Protein AF-A0A7W1U197-F1 (afdb_monomer)

Radius of gyration: 43.37 Å; Cα contacts (8 Å, |Δi|>4): 454; chains: 1; bounding box: 82×97×113 Å

Structure (mmCIF, N/CA/C/O backbone):
data_AF-A0A7W1U197-F1
#
_entry.id   AF-A0A7W1U197-F1
#
loop_
_atom_site.group_PDB
_atom_site.id
_atom_site.type_symbol
_atom_site.label_atom_id
_atom_site.label_alt_id
_atom_site.label_comp_id
_atom_site.label_asym_id
_atom_site.label_entity_id
_atom_site.label_seq_id
_atom_site.pdbx_PDB_ins_code
_atom_site.Cartn_x
_atom_site.Cartn_y
_atom_site.Cartn_z
_atom_site.occupancy
_atom_site.B_iso_or_equiv
_atom_site.auth_seq_id
_atom_site.auth_comp_id
_atom_site.auth_asym_id
_atom_site.auth_atom_id
_atom_site.pdbx_PDB_model_num
ATOM 1 N N . MET A 1 1 ? 30.507 32.919 -54.153 1.00 47.25 1 MET A N 1
ATOM 2 C CA . MET A 1 1 ? 29.767 33.967 -53.409 1.00 47.25 1 MET A CA 1
ATOM 3 C C . MET A 1 1 ? 30.538 35.282 -53.271 1.00 47.25 1 MET A C 1
ATOM 5 O O . MET A 1 1 ? 29.886 36.314 -53.256 1.00 47.25 1 MET A O 1
ATOM 9 N N . SER A 1 2 ? 31.879 35.295 -53.228 1.00 43.03 2 SER A N 1
ATOM 10 C CA . SER A 1 2 ? 32.662 36.548 -53.164 1.00 43.03 2 SER A CA 1
ATOM 11 C C . SER A 1 2 ? 32.555 37.418 -54.428 1.00 43.03 2 SER A C 1
ATOM 13 O O . SER A 1 2 ? 32.494 38.636 -54.325 1.00 43.03 2 SER A O 1
ATOM 15 N N . GLU A 1 3 ? 32.457 36.813 -55.614 1.00 49.75 3 GLU A N 1
ATOM 16 C CA . GLU A 1 3 ? 32.432 37.564 -56.884 1.00 49.75 3 GLU A CA 1
ATOM 17 C C . GLU A 1 3 ? 31.095 38.276 -57.151 1.00 49.75 3 GLU A C 1
ATOM 19 O O . GLU A 1 3 ? 31.075 39.429 -57.572 1.00 49.75 3 GLU A O 1
ATOM 24 N N . LEU A 1 4 ? 29.969 37.645 -56.795 1.00 51.19 4 LEU A N 1
ATOM 25 C CA . LEU A 1 4 ? 28.632 38.255 -56.874 1.00 51.19 4 LEU A CA 1
ATOM 26 C C . LEU A 1 4 ? 28.495 39.476 -55.949 1.00 51.19 4 LEU A C 1
ATOM 28 O O . LEU A 1 4 ? 27.805 40.431 -56.295 1.00 51.19 4 LEU A O 1
ATOM 32 N N . SER A 1 5 ? 29.201 39.477 -54.812 1.00 45.72 5 SER A N 1
ATOM 33 C CA . SER A 1 5 ? 29.247 40.615 -53.887 1.00 45.72 5 SER A CA 1
ATOM 34 C C . SER A 1 5 ? 30.004 41.812 -54.472 1.00 45.72 5 SER A C 1
ATOM 36 O O . SER A 1 5 ? 29.591 42.950 -54.263 1.00 45.72 5 SER A O 1
ATOM 38 N N . ASN A 1 6 ? 31.078 41.579 -55.232 1.00 50.28 6 ASN A N 1
ATOM 39 C CA . ASN A 1 6 ? 31.835 42.653 -55.887 1.00 50.28 6 ASN A CA 1
ATOM 40 C C . ASN A 1 6 ? 31.071 43.255 -57.077 1.00 50.28 6 ASN A C 1
ATOM 42 O O . ASN A 1 6 ? 31.134 44.464 -57.306 1.00 50.28 6 ASN A O 1
ATOM 46 N N . ILE A 1 7 ? 30.294 42.440 -57.795 1.00 60.41 7 ILE A N 1
ATOM 47 C CA . ILE A 1 7 ? 29.442 42.908 -58.898 1.00 60.41 7 ILE A CA 1
ATOM 48 C C . ILE A 1 7 ? 28.257 43.727 -58.362 1.00 60.41 7 ILE A C 1
ATOM 50 O O . ILE A 1 7 ? 27.958 44.791 -58.896 1.00 60.41 7 ILE A O 1
ATOM 54 N N . LEU A 1 8 ? 27.627 43.304 -57.257 1.00 52.56 8 LEU A N 1
ATOM 55 C CA . LEU A 1 8 ? 26.577 44.109 -56.620 1.00 52.56 8 LEU A CA 1
ATOM 56 C C . LEU A 1 8 ? 27.119 45.448 -56.096 1.00 52.56 8 LEU A C 1
ATOM 58 O O . LEU A 1 8 ? 26.435 46.458 -56.212 1.00 52.56 8 LEU A O 1
ATOM 62 N N . CYS A 1 9 ? 28.343 45.460 -55.556 1.00 50.81 9 CYS A N 1
ATOM 63 C CA . CYS A 1 9 ? 28.982 46.662 -55.015 1.00 50.81 9 CYS A CA 1
ATOM 64 C C . CYS A 1 9 ? 29.372 47.669 -56.114 1.00 50.81 9 CYS A C 1
ATOM 66 O O . CYS A 1 9 ? 29.218 48.874 -55.951 1.00 50.81 9 CYS A O 1
ATOM 68 N N . THR A 1 10 ? 29.830 47.190 -57.272 1.00 56.03 10 THR A N 1
ATOM 69 C CA . THR A 1 10 ? 30.139 48.065 -58.417 1.00 56.03 10 THR A CA 1
ATOM 70 C C . THR A 1 10 ? 28.874 48.625 -59.067 1.00 56.03 10 THR A C 1
ATOM 72 O O . THR A 1 10 ? 28.842 49.804 -59.417 1.00 56.03 10 THR A O 1
ATOM 75 N N . LEU A 1 11 ? 27.796 47.834 -59.139 1.00 55.66 11 LEU A N 1
ATOM 76 C CA . LEU A 1 11 ? 26.503 48.291 -59.651 1.00 55.66 11 LEU A CA 1
ATOM 77 C C . LEU A 1 11 ? 25.845 49.338 -58.731 1.00 55.66 11 LEU A C 1
ATOM 79 O O . LEU A 1 11 ? 25.251 50.298 -59.221 1.00 55.66 11 LEU A O 1
ATOM 83 N N . THR A 1 12 ? 25.972 49.196 -57.406 1.00 55.94 12 THR A N 1
ATOM 84 C CA . THR A 1 12 ? 25.451 50.187 -56.449 1.00 55.94 12 THR A CA 1
ATOM 85 C C . THR A 1 12 ? 26.258 51.482 -56.456 1.00 55.94 12 THR A C 1
ATOM 87 O O . THR A 1 12 ? 25.657 52.550 -56.361 1.00 55.94 12 THR A O 1
ATOM 90 N N . ILE A 1 13 ? 27.581 51.422 -56.643 1.00 59.41 13 ILE A N 1
ATOM 91 C CA . ILE A 1 13 ? 28.426 52.618 -56.796 1.00 59.41 13 ILE A CA 1
ATOM 92 C C . ILE A 1 13 ? 28.086 53.365 -58.098 1.00 59.41 13 ILE A C 1
ATOM 94 O O . ILE A 1 13 ? 27.919 54.582 -58.061 1.00 59.41 13 ILE A O 1
ATOM 98 N N . ALA A 1 14 ? 27.883 52.653 -59.214 1.00 54.41 14 ALA A N 1
ATOM 99 C CA . ALA A 1 14 ? 27.501 53.255 -60.497 1.00 54.41 14 ALA A CA 1
ATOM 100 C C . ALA A 1 14 ? 26.095 53.897 -60.472 1.00 54.41 14 ALA A C 1
ATOM 102 O O . ALA A 1 14 ? 25.876 54.971 -61.036 1.00 54.41 14 ALA A O 1
ATOM 103 N N . MET A 1 15 ? 25.142 53.279 -59.764 1.00 56.06 15 MET A N 1
ATOM 104 C CA . MET A 1 15 ? 23.812 53.859 -59.519 1.00 56.06 15 MET A CA 1
ATOM 105 C C . MET A 1 15 ? 23.870 55.111 -58.634 1.00 56.06 15 MET A C 1
ATOM 107 O O . MET A 1 15 ? 23.092 56.040 -58.842 1.00 56.06 15 MET A O 1
ATOM 111 N N . PHE A 1 16 ? 24.792 55.162 -57.667 1.00 48.56 16 PHE A N 1
ATOM 112 C CA . PHE A 1 16 ? 24.956 56.319 -56.784 1.00 48.56 16 PHE A CA 1
ATOM 113 C C . PHE A 1 16 ? 25.615 57.507 -57.504 1.00 48.56 16 PHE A C 1
ATOM 115 O O . PHE A 1 16 ? 25.221 58.649 -57.277 1.00 48.56 16 PHE A O 1
ATOM 122 N N . SER A 1 17 ? 26.546 57.254 -58.434 1.00 50.38 17 SER A N 1
ATOM 123 C CA . SER A 1 17 ? 27.124 58.299 -59.293 1.00 50.38 17 SER A CA 1
ATOM 124 C C . SER A 1 17 ? 26.118 58.887 -60.289 1.00 50.38 17 SER A C 1
ATOM 126 O O . SER A 1 17 ? 26.215 60.065 -60.613 1.00 50.38 17 SER A O 1
ATOM 128 N N . LEU A 1 18 ? 25.097 58.127 -60.708 1.00 50.88 18 LEU A N 1
ATOM 129 C CA . LEU A 1 18 ? 24.019 58.643 -61.566 1.00 50.88 18 LEU A CA 1
ATOM 130 C C . LEU A 1 18 ? 23.056 59.606 -60.844 1.00 50.88 18 LEU A C 1
ATOM 132 O O . LEU A 1 18 ? 22.315 60.330 -61.503 1.00 50.88 18 LEU A O 1
ATOM 136 N N . PHE A 1 19 ? 23.036 59.606 -59.507 1.00 47.34 19 PHE A N 1
ATOM 137 C CA . PHE A 1 19 ? 22.108 60.413 -58.705 1.00 47.34 19 PHE A CA 1
ATOM 138 C C . PHE A 1 19 ? 22.729 61.713 -58.163 1.00 47.34 19 PHE A C 1
ATOM 140 O O . PHE A 1 19 ? 22.001 62.561 -57.647 1.00 47.34 19 PHE A O 1
ATOM 147 N N . ALA A 1 20 ? 24.056 61.872 -58.254 1.00 47.41 20 ALA A N 1
ATOM 148 C CA . ALA A 1 20 ? 24.790 62.949 -57.586 1.00 47.41 20 ALA A CA 1
ATOM 149 C C . ALA A 1 20 ? 25.012 64.216 -58.435 1.00 47.41 20 ALA A C 1
ATOM 151 O O . ALA A 1 20 ? 25.333 65.256 -57.863 1.00 47.41 20 ALA A O 1
ATOM 152 N N . GLU A 1 21 ? 24.791 64.189 -59.752 1.00 42.12 21 GLU A N 1
ATOM 153 C CA . GLU A 1 21 ? 24.993 65.359 -60.619 1.00 42.12 21 GLU A CA 1
ATOM 154 C C . GLU A 1 21 ? 23.756 65.651 -61.480 1.00 42.12 21 GLU A C 1
ATOM 156 O O . GLU A 1 21 ? 23.337 64.867 -62.331 1.00 42.12 21 GLU A O 1
ATOM 161 N N . GLY A 1 22 ? 23.140 66.807 -61.207 1.00 45.41 22 GLY A N 1
ATOM 162 C CA . GLY A 1 22 ? 22.105 67.415 -62.043 1.00 45.41 22 GLY A CA 1
ATOM 163 C C . GLY A 1 22 ? 22.641 67.838 -63.422 1.00 45.41 22 GLY A C 1
ATOM 164 O O . GLY A 1 22 ? 23.842 67.812 -63.668 1.00 45.41 22 GLY A O 1
ATOM 165 N N . PRO A 1 23 ? 21.749 68.220 -64.347 1.00 51.75 23 PRO A N 1
ATOM 166 C CA . PRO A 1 23 ? 21.867 67.890 -65.761 1.00 51.75 23 PRO A CA 1
ATOM 167 C C . PRO A 1 23 ? 22.824 68.8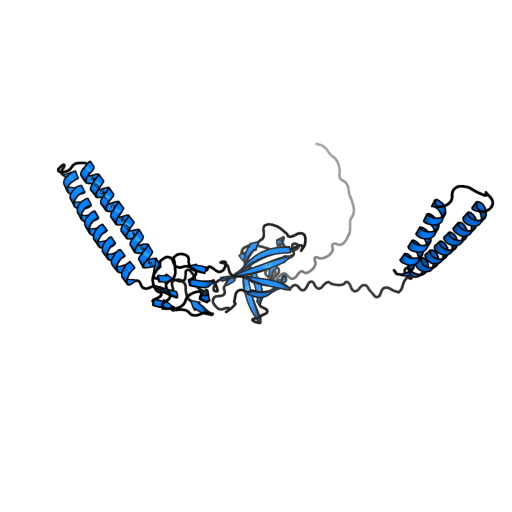22 -66.509 1.00 51.75 23 PRO A C 1
ATOM 169 O O . PRO A 1 23 ? 22.538 70.010 -66.635 1.00 51.75 23 PRO A O 1
ATOM 172 N N . THR A 1 24 ? 23.887 68.278 -67.106 1.00 46.19 24 THR A N 1
ATOM 173 C CA . THR A 1 24 ? 24.674 68.974 -68.138 1.00 46.19 24 THR A CA 1
ATOM 174 C C . THR A 1 24 ? 25.267 67.987 -69.150 1.00 46.19 24 THR A C 1
ATOM 176 O O . THR A 1 24 ? 25.926 67.025 -68.773 1.00 46.19 24 THR A O 1
ATOM 179 N N . ASP A 1 25 ? 25.033 68.287 -70.430 1.00 48.94 25 ASP A N 1
ATOM 180 C CA . ASP A 1 25 ? 25.555 67.680 -71.664 1.00 48.94 25 ASP A CA 1
ATOM 181 C C . ASP A 1 25 ? 25.025 66.311 -72.133 1.00 48.94 25 ASP A C 1
ATOM 183 O O . ASP A 1 25 ? 25.439 65.226 -71.728 1.00 48.94 25 ASP A O 1
ATOM 187 N N . SER A 1 26 ? 24.157 66.390 -73.150 1.00 53.19 26 SER A N 1
ATOM 188 C CA . SER A 1 26 ? 23.583 65.282 -73.926 1.00 53.19 26 SER A CA 1
ATOM 189 C C . SER A 1 26 ? 24.601 64.405 -74.666 1.00 53.19 26 SER A C 1
ATOM 191 O O . SER A 1 26 ? 24.208 63.379 -75.216 1.00 53.19 26 SER A O 1
ATOM 193 N N . SER A 1 27 ? 25.885 64.774 -74.710 1.00 55.72 27 SER A N 1
ATOM 194 C CA . SER A 1 27 ? 26.934 63.958 -75.334 1.00 55.72 27 SER A CA 1
ATOM 195 C C . SER A 1 27 ? 27.417 62.813 -74.440 1.00 55.72 27 SER A C 1
ATOM 197 O O . SER A 1 27 ? 27.828 61.790 -74.969 1.00 55.72 27 SER A O 1
ATOM 199 N N . ASN A 1 28 ? 27.300 62.929 -73.111 1.00 59.12 28 ASN A N 1
ATOM 200 C CA . ASN A 1 28 ? 27.745 61.881 -72.178 1.00 59.12 28 ASN A CA 1
ATOM 201 C C . ASN A 1 28 ? 26.718 60.758 -71.976 1.00 59.12 28 ASN A C 1
ATOM 203 O O . ASN A 1 28 ? 27.073 59.653 -71.577 1.00 59.12 28 ASN A O 1
ATOM 207 N N . ILE A 1 29 ? 25.438 61.009 -72.265 1.00 57.69 29 ILE A N 1
ATOM 208 C CA . ILE A 1 29 ? 24.371 60.022 -72.036 1.00 57.69 29 ILE A CA 1
ATOM 209 C C . ILE A 1 29 ? 24.476 58.859 -73.034 1.00 57.69 29 ILE A C 1
ATOM 211 O O . ILE A 1 29 ? 24.248 57.714 -72.656 1.00 57.69 29 ILE A O 1
ATOM 215 N N . ALA A 1 30 ? 24.861 59.130 -74.285 1.00 61.25 30 ALA A N 1
ATOM 216 C CA . ALA A 1 30 ? 25.004 58.096 -75.312 1.00 61.25 30 ALA A CA 1
ATOM 217 C C . ALA A 1 30 ? 26.197 57.162 -75.042 1.00 61.25 30 ALA A C 1
ATOM 219 O O . ALA A 1 30 ? 26.081 55.950 -75.226 1.00 61.25 30 ALA A O 1
ATOM 220 N N . ASP A 1 31 ? 27.313 57.709 -74.553 1.00 61.62 31 ASP A N 1
ATOM 221 C CA . ASP A 1 31 ? 28.495 56.915 -74.205 1.00 61.62 31 ASP A CA 1
ATOM 222 C C . ASP A 1 31 ? 28.246 56.064 -72.952 1.00 61.62 31 ASP A C 1
ATOM 224 O O . ASP A 1 31 ? 28.552 54.871 -72.951 1.00 61.62 31 ASP A O 1
ATOM 228 N N . LEU A 1 32 ? 27.567 56.616 -71.939 1.00 60.97 32 LEU A N 1
ATOM 229 C CA . LEU A 1 32 ? 27.150 55.859 -70.753 1.00 60.97 32 LEU A CA 1
ATOM 230 C C . LEU A 1 32 ? 26.136 54.752 -71.091 1.00 60.97 32 LEU A C 1
ATOM 232 O O . LEU A 1 32 ? 26.215 53.654 -70.544 1.00 60.97 32 LEU A O 1
ATOM 236 N N . GLN A 1 33 ? 25.203 54.997 -72.018 1.00 61.00 33 GLN A N 1
ATOM 237 C CA . GLN A 1 33 ? 24.270 53.967 -72.492 1.00 61.00 33 GLN A CA 1
ATOM 238 C C . GLN A 1 33 ? 24.997 52.825 -73.206 1.00 61.00 33 GLN A C 1
ATOM 240 O O . GLN A 1 33 ? 24.688 51.658 -72.967 1.00 61.00 33 GLN A O 1
ATOM 245 N N . LYS A 1 34 ? 25.999 53.147 -74.029 1.00 73.69 34 LYS A N 1
ATOM 246 C CA . LYS A 1 34 ? 26.802 52.147 -74.737 1.00 73.69 34 LYS A CA 1
ATOM 247 C C . LYS A 1 34 ? 27.645 51.301 -73.780 1.00 73.69 34 LYS A C 1
ATOM 249 O O . LYS A 1 34 ? 27.729 50.088 -73.950 1.00 73.69 34 LYS A O 1
ATOM 254 N N . GLU A 1 35 ? 28.218 51.913 -72.748 1.00 71.00 35 GLU A N 1
ATOM 255 C CA . GLU A 1 35 ? 29.029 51.206 -71.752 1.00 71.00 35 GLU A CA 1
ATOM 256 C C . GLU A 1 35 ? 28.178 50.269 -70.870 1.00 71.00 35 GLU A C 1
ATOM 258 O O . GLU A 1 35 ? 28.601 49.156 -70.545 1.00 71.00 35 GLU A O 1
ATOM 263 N N . ILE A 1 36 ? 26.930 50.654 -70.566 1.00 69.06 36 ILE A N 1
ATOM 264 C CA . ILE A 1 36 ? 25.954 49.798 -69.869 1.00 69.06 36 ILE A CA 1
ATOM 265 C C . ILE A 1 36 ? 25.502 48.620 -70.750 1.00 69.06 36 ILE A C 1
ATOM 267 O O . ILE A 1 36 ? 25.364 47.497 -70.249 1.00 69.06 36 ILE A O 1
ATOM 271 N N . GLU A 1 37 ? 25.293 48.835 -72.052 1.00 75.44 37 GLU A N 1
ATOM 272 C CA . GLU A 1 37 ? 24.931 47.778 -73.011 1.00 75.44 37 GLU A CA 1
ATOM 273 C C . GLU A 1 37 ? 26.069 46.746 -73.148 1.00 75.44 37 GLU A C 1
ATOM 275 O O . GLU A 1 37 ? 25.848 45.539 -73.028 1.00 75.44 37 GLU A O 1
ATOM 280 N N . GLU A 1 38 ? 27.319 47.206 -73.270 1.00 76.19 38 GLU A N 1
ATOM 281 C CA . GLU A 1 38 ? 28.487 46.318 -73.312 1.00 76.19 38 GLU A CA 1
ATOM 282 C C . GLU A 1 38 ? 28.679 45.549 -71.993 1.00 76.19 38 GLU A C 1
ATOM 284 O O . GLU A 1 38 ? 29.004 44.356 -72.001 1.00 76.19 38 GLU A O 1
ATOM 289 N N . ALA A 1 39 ? 28.446 46.190 -70.843 1.00 68.88 39 ALA A N 1
ATOM 290 C CA . ALA A 1 39 ? 28.516 45.530 -69.540 1.00 68.88 39 ALA A CA 1
ATOM 291 C C . ALA A 1 39 ? 27.416 44.465 -69.365 1.00 68.88 39 ALA A C 1
ATOM 293 O O . ALA A 1 39 ? 27.677 43.381 -68.830 1.00 68.88 39 ALA A O 1
ATOM 294 N N . THR A 1 40 ? 26.201 44.725 -69.857 1.00 65.56 40 THR A N 1
ATOM 295 C CA . THR A 1 40 ? 25.091 43.760 -69.799 1.00 65.56 40 THR A CA 1
ATOM 296 C C . THR A 1 40 ? 25.270 42.598 -70.774 1.00 65.56 40 THR A C 1
ATOM 298 O O . THR A 1 40 ? 24.929 41.464 -70.421 1.00 65.56 40 THR A O 1
ATOM 301 N N . GLU A 1 41 ? 25.872 42.808 -71.947 1.00 76.06 41 GLU A N 1
ATOM 302 C CA . GLU A 1 41 ? 26.257 41.710 -72.842 1.00 76.06 41 GLU A CA 1
ATOM 303 C C . GLU A 1 41 ? 27.370 40.836 -72.256 1.00 76.06 41 GLU A C 1
ATOM 305 O O . GLU A 1 41 ? 27.278 39.605 -72.318 1.00 76.06 41 GLU A O 1
ATOM 310 N N . ARG A 1 42 ? 28.377 41.435 -71.606 1.00 72.75 42 ARG A N 1
ATOM 311 C CA . ARG A 1 42 ? 29.429 40.678 -70.905 1.00 72.75 42 ARG A CA 1
ATOM 312 C C . ARG A 1 42 ? 28.842 39.813 -69.792 1.00 72.75 42 ARG A C 1
ATOM 314 O O . ARG A 1 42 ? 29.140 38.619 -69.739 1.00 72.75 42 ARG A O 1
ATOM 321 N N . LEU A 1 43 ? 27.938 40.360 -68.979 1.00 68.25 43 LEU A N 1
ATOM 322 C CA . LEU A 1 43 ? 27.277 39.601 -67.915 1.00 68.25 43 LEU A CA 1
ATOM 323 C C . LEU A 1 43 ? 26.394 38.470 -68.478 1.00 68.25 43 LEU A C 1
ATOM 325 O O . LEU A 1 43 ? 26.441 37.344 -67.985 1.00 68.25 43 LEU A O 1
ATOM 329 N N . ARG A 1 44 ? 25.651 38.720 -69.568 1.00 71.00 44 ARG A N 1
ATOM 330 C CA . ARG A 1 44 ? 24.873 37.680 -70.272 1.00 71.00 44 ARG A CA 1
ATOM 331 C C . ARG A 1 44 ? 25.760 36.575 -70.847 1.00 71.00 44 ARG A C 1
ATOM 333 O O . ARG A 1 44 ? 25.361 35.411 -70.826 1.00 71.00 44 ARG A O 1
ATOM 340 N N . SER A 1 45 ? 26.948 36.911 -71.348 1.00 72.38 45 SER A N 1
ATOM 341 C CA . SER A 1 45 ? 27.895 35.920 -71.873 1.00 72.38 45 SER A CA 1
ATOM 342 C C . SER A 1 45 ? 28.454 35.010 -70.771 1.00 72.38 45 SER A C 1
ATOM 344 O O . SER A 1 45 ? 28.523 33.796 -70.964 1.00 72.38 45 SER A O 1
ATOM 346 N N . GLN A 1 46 ? 28.739 35.564 -69.588 1.00 71.31 46 GLN A N 1
ATOM 347 C CA . GLN A 1 46 ? 29.202 34.801 -68.426 1.00 71.31 46 GLN A CA 1
ATOM 348 C C . GLN A 1 46 ? 28.104 33.897 -67.853 1.00 71.31 46 GLN A C 1
ATOM 350 O O . GLN A 1 46 ? 28.381 32.750 -67.509 1.00 71.31 46 GLN A O 1
ATOM 355 N N . ILE A 1 47 ? 26.850 34.365 -67.828 1.00 67.06 47 ILE A N 1
ATOM 356 C CA . ILE A 1 47 ? 25.697 33.537 -67.438 1.00 67.06 47 ILE A CA 1
ATOM 357 C C . ILE A 1 47 ? 25.493 32.382 -68.430 1.00 67.06 47 ILE A C 1
ATOM 359 O O . ILE A 1 47 ? 25.266 31.253 -68.012 1.00 67.06 47 ILE A O 1
ATOM 363 N N . ARG A 1 48 ? 25.655 32.601 -69.744 1.00 68.81 48 ARG A N 1
ATOM 364 C CA . ARG A 1 48 ? 25.592 31.499 -70.725 1.00 68.81 48 ARG A CA 1
ATOM 365 C C . ARG A 1 48 ? 26.718 30.479 -70.553 1.00 68.81 48 ARG A C 1
ATOM 367 O O . ARG A 1 48 ? 26.490 29.293 -70.786 1.00 68.81 48 ARG A O 1
ATOM 374 N N . GLN A 1 49 ? 27.918 30.916 -70.168 1.00 65.44 49 GLN A N 1
ATOM 375 C CA . GLN A 1 49 ? 29.018 29.999 -69.860 1.00 65.44 49 GLN A CA 1
ATOM 376 C C . GLN A 1 49 ? 28.718 29.163 -68.610 1.00 65.44 49 GLN A C 1
ATOM 378 O O . GLN A 1 49 ? 28.874 27.944 -68.669 1.00 65.44 49 GLN A O 1
ATOM 383 N N . SER A 1 50 ? 28.195 29.760 -67.535 1.00 58.97 50 SER A N 1
ATOM 384 C CA . SER A 1 50 ? 27.834 29.012 -66.322 1.00 58.97 50 SER A CA 1
ATOM 385 C C . SER A 1 50 ? 26.604 28.111 -66.507 1.00 58.97 50 SER A C 1
ATOM 387 O O . SER A 1 50 ? 26.583 26.991 -66.004 1.00 58.97 50 SER A O 1
ATOM 389 N N . GLU A 1 51 ? 25.613 28.509 -67.311 1.00 55.81 51 GLU A N 1
ATOM 390 C CA . GLU A 1 51 ? 24.473 27.650 -67.673 1.00 55.81 51 GLU A CA 1
ATOM 391 C C . GLU A 1 51 ? 24.884 26.443 -68.536 1.00 55.81 51 GLU A C 1
ATOM 393 O O . GLU A 1 51 ? 24.231 25.396 -68.493 1.00 55.81 51 GLU A O 1
ATOM 398 N N . SER A 1 52 ? 25.979 26.544 -69.299 1.00 54.97 52 SER A N 1
ATOM 399 C CA . SER A 1 52 ? 26.502 25.422 -70.091 1.00 54.97 52 SER A CA 1
ATOM 400 C C . SER A 1 52 ? 27.148 24.321 -69.239 1.00 54.97 52 SER A C 1
ATOM 402 O O . SER A 1 52 ? 27.142 23.161 -69.652 1.00 54.97 52 SER A O 1
ATOM 404 N N . GLU A 1 53 ? 27.602 24.649 -68.023 1.00 56.06 53 GLU A N 1
ATOM 405 C CA . GLU A 1 53 ? 28.110 23.682 -67.038 1.00 56.06 53 GLU A CA 1
ATOM 406 C C . GLU A 1 53 ? 26.984 22.974 -66.259 1.00 56.06 53 GLU A C 1
ATOM 408 O O . GLU A 1 53 ? 27.205 21.902 -65.698 1.00 56.06 53 GLU A O 1
ATOM 413 N N . ILE A 1 54 ? 25.760 23.521 -66.272 1.00 51.72 54 ILE A N 1
ATOM 414 C CA . ILE A 1 54 ? 24.592 22.993 -65.537 1.00 51.72 54 ILE A CA 1
ATOM 415 C C . ILE A 1 54 ? 23.697 22.108 -66.433 1.00 51.72 54 ILE A C 1
ATOM 417 O O . ILE A 1 54 ? 22.727 21.506 -65.968 1.00 51.72 54 ILE A O 1
ATOM 421 N N . ARG A 1 55 ? 24.022 21.940 -67.724 1.00 47.41 55 ARG A N 1
ATOM 422 C CA . ARG A 1 55 ? 23.312 20.967 -68.572 1.00 47.41 55 ARG A CA 1
ATOM 423 C C . ARG A 1 55 ? 23.577 19.534 -68.078 1.00 47.41 55 ARG A C 1
ATOM 425 O O . ARG A 1 55 ? 24.734 19.112 -68.050 1.00 47.41 55 ARG A O 1
ATOM 432 N N . PRO A 1 56 ? 22.540 18.737 -67.761 1.00 42.97 56 PRO A N 1
ATOM 433 C CA . PRO A 1 56 ? 22.733 17.326 -67.461 1.00 42.97 56 PRO A CA 1
ATOM 434 C C . PRO A 1 56 ? 23.234 16.607 -68.723 1.00 42.97 56 PRO A C 1
ATOM 436 O O . PRO A 1 56 ? 22.682 16.774 -69.813 1.00 42.97 56 PRO A O 1
ATOM 439 N N . LYS A 1 57 ? 24.309 15.822 -68.585 1.00 42.50 57 LYS A N 1
ATOM 440 C CA . LYS A 1 57 ? 24.860 14.992 -69.669 1.00 42.50 57 LYS A CA 1
ATOM 441 C C . LYS A 1 57 ? 23.779 14.027 -70.197 1.00 42.50 57 LYS A C 1
ATOM 443 O O . LYS A 1 57 ? 23.110 13.394 -69.380 1.00 42.50 57 LYS A O 1
ATOM 448 N N . PRO A 1 58 ? 23.613 13.861 -71.523 1.00 41.91 58 PRO A N 1
ATOM 449 C CA . PRO A 1 58 ? 22.682 12.882 -72.069 1.00 41.91 58 PRO A CA 1
ATOM 450 C C . PRO A 1 58 ? 23.242 11.459 -71.913 1.00 41.91 58 PRO A C 1
ATOM 452 O O . PRO A 1 58 ? 24.377 11.194 -72.300 1.00 41.91 58 PRO A O 1
ATOM 455 N N . ASN A 1 59 ? 22.416 10.568 -71.354 1.00 47.66 59 ASN A N 1
ATOM 456 C CA . ASN A 1 59 ? 22.501 9.102 -71.373 1.00 47.66 59 ASN A CA 1
ATOM 457 C C . ASN A 1 59 ? 23.895 8.476 -71.182 1.00 47.66 59 ASN A C 1
ATOM 459 O O . ASN A 1 59 ? 24.543 8.053 -72.138 1.00 47.66 59 ASN A O 1
ATOM 463 N N . GLN A 1 60 ? 24.286 8.263 -69.925 1.00 43.41 60 GLN A N 1
ATOM 464 C CA . GLN A 1 60 ? 25.015 7.035 -69.597 1.00 43.41 60 GLN A CA 1
ATOM 465 C C . GLN A 1 60 ? 24.009 5.873 -69.559 1.00 43.41 60 GLN A C 1
ATOM 467 O O . GLN A 1 60 ? 22.879 6.094 -69.112 1.00 43.41 60 GLN A O 1
ATOM 472 N N . PRO A 1 61 ? 24.367 4.659 -70.023 1.00 40.22 61 PRO A N 1
ATOM 473 C CA . PRO A 1 61 ? 23.521 3.488 -69.846 1.00 40.22 61 PRO A CA 1
ATOM 474 C C . PRO A 1 61 ? 23.205 3.362 -68.360 1.00 40.22 61 PRO A C 1
ATOM 476 O O . PRO A 1 61 ? 24.119 3.255 -67.542 1.00 40.22 61 PRO A O 1
ATOM 479 N N . GLN A 1 62 ? 21.921 3.429 -68.017 1.00 38.19 62 GLN A N 1
ATOM 480 C CA . GLN A 1 62 ? 21.463 3.056 -66.690 1.00 38.19 62 GLN A CA 1
ATOM 481 C C . GLN A 1 62 ? 21.960 1.627 -66.459 1.00 38.19 62 GLN A C 1
ATOM 483 O O . GLN A 1 62 ? 21.573 0.707 -67.183 1.00 38.19 62 GLN A O 1
ATOM 488 N N . ALA A 1 63 ? 22.862 1.454 -65.487 1.00 43.25 63 ALA A N 1
ATOM 489 C CA . ALA A 1 63 ? 23.036 0.159 -64.846 1.00 43.25 63 ALA A CA 1
ATOM 490 C C . ALA A 1 63 ? 21.629 -0.346 -64.488 1.00 43.25 63 ALA A C 1
ATOM 492 O O . ALA A 1 63 ? 20.780 0.496 -64.166 1.00 43.25 63 ALA A O 1
ATOM 493 N N . PRO A 1 64 ? 21.342 -1.655 -64.627 1.00 39.47 64 PRO A N 1
ATOM 494 C CA . PRO A 1 64 ? 20.005 -2.169 -64.369 1.00 39.47 64 PRO A CA 1
ATOM 495 C C . PRO A 1 64 ? 19.555 -1.594 -63.036 1.00 39.47 64 PRO A C 1
ATOM 497 O O . PRO A 1 64 ? 20.339 -1.623 -62.088 1.00 39.47 64 PRO A O 1
ATOM 500 N N . ASN A 1 65 ? 18.362 -0.990 -63.017 1.00 43.47 65 ASN A N 1
ATOM 501 C CA . ASN A 1 65 ? 17.722 -0.574 -61.783 1.00 43.47 65 ASN A CA 1
ATOM 502 C C . ASN A 1 65 ? 17.775 -1.796 -60.867 1.00 43.47 65 ASN A C 1
ATOM 504 O O . ASN A 1 65 ? 16.961 -2.709 -61.009 1.00 43.47 65 ASN A O 1
ATOM 508 N N . GLU A 1 66 ? 18.754 -1.843 -59.966 1.00 38.81 66 GLU A N 1
ATOM 509 C CA . GLU A 1 66 ? 18.574 -2.549 -58.724 1.00 38.81 66 GLU A CA 1
ATOM 510 C C . GLU A 1 66 ? 17.379 -1.822 -58.148 1.00 38.81 66 GLU A C 1
ATOM 512 O O . GLU A 1 66 ? 17.470 -0.670 -57.717 1.00 38.81 66 GLU A O 1
ATOM 517 N N . GLU A 1 67 ? 16.210 -2.454 -58.280 1.00 34.66 67 GLU A N 1
ATOM 518 C CA . GLU A 1 67 ? 15.143 -2.244 -57.335 1.00 34.66 67 GLU A CA 1
ATOM 519 C C . GLU A 1 67 ? 15.854 -2.204 -55.997 1.00 34.66 67 GLU A C 1
ATOM 521 O O . GLU A 1 67 ? 16.350 -3.223 -55.511 1.00 34.66 67 GLU A O 1
ATOM 526 N N . VAL A 1 68 ? 15.979 -1.005 -55.434 1.00 36.78 68 VAL A N 1
ATOM 527 C CA . VAL A 1 68 ? 16.258 -0.873 -54.025 1.00 36.78 68 VAL A CA 1
ATOM 528 C C . VAL A 1 68 ? 14.998 -1.453 -53.409 1.00 36.78 68 VAL A C 1
ATOM 530 O O . VAL A 1 68 ? 14.037 -0.750 -53.102 1.00 36.78 68 VAL A O 1
ATOM 533 N N . HIS A 1 69 ? 14.973 -2.781 -53.289 1.00 33.72 69 HIS A N 1
ATOM 534 C CA . HIS A 1 69 ? 14.373 -3.435 -52.164 1.00 33.72 69 HIS A CA 1
ATOM 535 C C . HIS A 1 69 ? 15.027 -2.728 -50.994 1.00 33.72 69 HIS A C 1
ATOM 537 O O . HIS A 1 69 ? 16.119 -3.071 -50.545 1.00 33.72 69 HIS A O 1
ATOM 543 N N . VAL A 1 70 ? 14.368 -1.662 -50.542 1.00 31.34 70 VAL A N 1
ATOM 544 C CA . VAL A 1 70 ? 14.457 -1.263 -49.161 1.00 31.34 70 VAL A CA 1
ATOM 545 C C . VAL A 1 70 ? 14.027 -2.536 -48.467 1.00 31.34 70 VAL A C 1
ATOM 547 O O . VAL A 1 70 ? 12.839 -2.843 -48.379 1.00 31.34 70 VAL A O 1
ATOM 550 N N . ILE A 1 71 ? 15.009 -3.346 -48.078 1.00 33.47 71 ILE A N 1
ATOM 551 C CA . ILE A 1 71 ? 14.823 -4.354 -47.063 1.00 33.47 71 ILE A CA 1
ATOM 552 C C . ILE A 1 71 ? 14.472 -3.485 -45.867 1.00 33.47 71 ILE A C 1
ATOM 554 O O . ILE A 1 71 ? 15.343 -2.983 -45.158 1.00 33.47 71 ILE A O 1
ATOM 558 N N . ILE A 1 72 ? 13.180 -3.174 -45.725 1.00 41.59 72 ILE A N 1
ATOM 559 C CA . ILE A 1 72 ? 12.637 -2.658 -44.489 1.00 41.59 72 ILE A CA 1
ATOM 560 C C . ILE A 1 72 ? 12.966 -3.801 -43.555 1.00 41.59 72 ILE A C 1
ATOM 562 O O . ILE A 1 72 ? 12.303 -4.836 -43.608 1.00 41.59 72 ILE A O 1
ATOM 566 N N . ALA A 1 73 ? 14.070 -3.670 -42.816 1.00 39.78 73 ALA A N 1
ATOM 567 C CA . ALA A 1 73 ? 14.434 -4.652 -41.823 1.00 39.78 73 ALA A CA 1
ATOM 568 C C . ALA A 1 73 ? 13.144 -4.896 -41.026 1.00 39.78 73 ALA A C 1
ATOM 570 O O . ALA A 1 73 ? 12.569 -3.921 -40.522 1.00 39.78 73 ALA A O 1
ATOM 571 N N . PRO A 1 74 ? 12.622 -6.138 -40.986 1.00 51.31 74 PRO A N 1
ATOM 572 C CA . PRO A 1 74 ? 11.322 -6.426 -40.376 1.00 51.31 74 PRO A CA 1
ATOM 573 C C . PRO A 1 74 ? 11.336 -6.181 -38.862 1.00 51.31 74 PRO A C 1
ATOM 575 O O . PRO A 1 74 ? 10.320 -6.346 -38.199 1.00 51.31 74 PRO A O 1
ATOM 578 N N . TYR A 1 75 ? 12.496 -5.784 -38.347 1.00 52.38 75 TYR A N 1
ATOM 579 C CA . TYR A 1 75 ? 12.850 -5.494 -36.982 1.00 52.38 75 TYR A CA 1
ATOM 580 C C . TYR A 1 75 ? 12.614 -4.008 -36.700 1.00 52.38 75 TYR A C 1
ATOM 582 O O . TYR A 1 75 ? 13.304 -3.122 -37.216 1.00 52.38 75 TYR A O 1
ATOM 590 N N . ARG A 1 76 ? 11.601 -3.717 -35.883 1.00 63.66 76 ARG A N 1
ATOM 591 C CA . ARG A 1 76 ? 11.396 -2.384 -35.306 1.00 63.66 76 ARG A CA 1
ATOM 592 C C . ARG A 1 76 ? 11.764 -2.400 -33.834 1.00 63.66 76 ARG A C 1
ATOM 594 O O . ARG A 1 76 ? 11.416 -3.339 -33.116 1.00 63.66 76 ARG A O 1
ATOM 601 N N . ARG A 1 77 ? 12.476 -1.344 -33.427 1.00 60.06 77 ARG A N 1
ATOM 602 C CA . ARG A 1 77 ? 12.914 -1.140 -32.049 1.00 60.06 77 ARG A CA 1
ATOM 603 C C . ARG A 1 77 ? 11.688 -1.060 -31.152 1.00 60.06 77 ARG A C 1
ATOM 605 O O . ARG A 1 77 ? 10.752 -0.309 -31.414 1.00 60.06 77 ARG A O 1
ATOM 612 N N . THR A 1 78 ? 11.722 -1.878 -30.127 1.00 60.66 78 THR A N 1
ATOM 613 C CA . THR A 1 78 ? 10.743 -2.032 -29.072 1.00 60.66 78 THR A CA 1
ATOM 614 C C . THR A 1 78 ? 11.420 -1.560 -27.806 1.00 60.66 78 THR A C 1
ATOM 616 O O . THR A 1 78 ? 12.594 -1.856 -27.600 1.00 60.66 78 THR A O 1
ATOM 619 N N . ILE A 1 79 ? 10.708 -0.803 -26.984 1.00 73.56 79 ILE A N 1
ATOM 620 C CA . ILE A 1 79 ? 11.213 -0.384 -25.679 1.00 73.56 79 ILE A CA 1
ATOM 621 C C . ILE A 1 79 ? 10.372 -1.100 -24.638 1.00 73.56 79 ILE A C 1
ATOM 623 O O . ILE A 1 79 ? 9.142 -0.991 -24.654 1.00 73.56 79 ILE A O 1
ATOM 627 N N . LEU A 1 80 ? 11.024 -1.839 -23.749 1.00 71.69 80 LEU A N 1
ATOM 628 C CA . LEU A 1 80 ? 10.360 -2.432 -22.602 1.00 71.69 80 LEU A CA 1
ATOM 629 C C . LEU A 1 80 ? 10.164 -1.339 -21.556 1.00 71.69 80 LEU A C 1
ATOM 631 O O . LEU A 1 80 ? 11.110 -0.703 -21.107 1.00 71.69 80 LEU A O 1
ATOM 635 N N . SER A 1 81 ? 8.918 -1.095 -21.190 1.00 70.25 81 SER A N 1
ATOM 636 C CA . SER A 1 81 ? 8.533 -0.184 -20.116 1.00 70.25 81 SER A CA 1
ATOM 637 C C . SER A 1 81 ? 7.805 -0.958 -19.025 1.00 70.25 81 SER A C 1
ATOM 639 O O . SER A 1 81 ? 7.359 -2.079 -19.248 1.00 70.25 81 SER A O 1
ATOM 641 N N . ASN A 1 82 ? 7.691 -0.392 -17.834 1.00 66.12 82 ASN A N 1
ATOM 642 C CA . ASN A 1 82 ? 6.823 -0.946 -16.800 1.00 66.12 82 ASN A CA 1
ATOM 643 C C . ASN A 1 82 ? 5.337 -0.650 -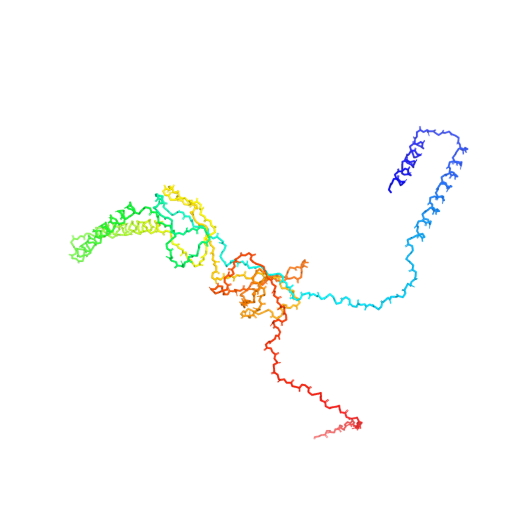17.107 1.00 66.12 82 ASN A C 1
ATOM 645 O O . ASN A 1 82 ? 4.999 0.237 -17.895 1.00 66.12 82 ASN A O 1
ATOM 649 N N . GLN A 1 83 ? 4.437 -1.417 -16.488 1.00 57.69 83 GLN A N 1
ATOM 650 C CA . GLN A 1 83 ? 2.990 -1.149 -16.521 1.00 57.69 83 GLN A CA 1
ATOM 651 C C . GLN A 1 83 ? 2.604 0.032 -15.616 1.00 57.69 83 GLN A C 1
ATOM 653 O O . GLN A 1 83 ? 1.681 0.786 -15.924 1.00 57.69 83 GLN A O 1
ATOM 658 N N . ILE A 1 84 ? 3.313 0.189 -14.496 1.00 61.12 84 ILE A N 1
ATOM 659 C CA . ILE A 1 84 ? 3.078 1.217 -13.482 1.00 61.12 84 ILE A CA 1
ATOM 660 C C . ILE A 1 84 ? 4.273 2.169 -13.489 1.00 61.12 84 ILE A C 1
ATOM 662 O O . ILE A 1 84 ? 5.384 1.748 -13.182 1.00 61.12 84 ILE A O 1
ATOM 666 N N . SER A 1 85 ? 4.027 3.446 -13.797 1.00 59.75 85 SER A N 1
ATOM 667 C CA . SER A 1 85 ? 5.028 4.516 -13.682 1.00 59.75 85 SER A CA 1
ATOM 668 C C . SER A 1 85 ? 5.629 4.502 -12.278 1.00 59.75 85 SER A C 1
ATOM 670 O O . SER A 1 85 ? 4.861 4.603 -11.325 1.00 59.75 85 SER A O 1
ATOM 672 N N . THR A 1 86 ? 6.957 4.388 -12.180 1.00 63.88 86 THR A N 1
ATOM 673 C CA . THR A 1 86 ? 7.777 4.249 -10.958 1.00 63.88 86 THR A CA 1
ATOM 674 C C . THR A 1 86 ? 7.179 4.961 -9.733 1.00 63.88 86 THR A C 1
ATOM 676 O O . THR A 1 86 ? 7.380 6.164 -9.544 1.00 63.88 86 THR A O 1
ATOM 679 N N . PRO A 1 87 ? 6.376 4.271 -8.900 1.00 77.06 87 PRO A N 1
ATOM 680 C CA . PRO A 1 87 ? 5.755 4.910 -7.760 1.00 77.06 87 PRO A CA 1
ATOM 681 C C . PRO A 1 87 ? 6.793 5.094 -6.658 1.00 77.06 87 PRO A C 1
ATOM 683 O O . PRO A 1 87 ? 7.484 4.166 -6.232 1.00 77.06 87 PRO A O 1
ATOM 686 N N . ILE A 1 88 ? 6.860 6.325 -6.172 1.00 84.25 88 ILE A N 1
ATOM 687 C CA . ILE A 1 88 ? 7.612 6.678 -4.977 1.00 84.25 88 ILE A CA 1
ATOM 688 C C . ILE A 1 88 ? 6.714 6.369 -3.781 1.00 84.25 88 ILE A C 1
ATOM 690 O O . ILE A 1 88 ? 5.624 6.932 -3.654 1.00 84.25 88 ILE A O 1
ATOM 694 N N . LEU A 1 89 ? 7.160 5.471 -2.905 1.00 86.38 89 LEU A N 1
ATOM 695 C CA . LEU A 1 89 ? 6.492 5.239 -1.633 1.00 86.38 89 LEU A CA 1
ATOM 696 C C . LEU A 1 89 ? 6.940 6.312 -0.645 1.00 86.38 89 LEU A C 1
ATOM 698 O O . LEU A 1 89 ? 8.125 6.426 -0.317 1.00 86.38 89 LEU A O 1
ATOM 702 N N . SER A 1 90 ? 5.973 7.093 -0.176 1.00 91.25 90 SER A N 1
ATOM 703 C CA . SER A 1 90 ? 6.183 8.168 0.790 1.00 91.25 90 SER A CA 1
ATOM 704 C C . SER A 1 90 ? 5.750 7.771 2.197 1.00 91.25 90 SER A C 1
ATOM 706 O O . SER A 1 90 ? 4.907 6.891 2.385 1.00 91.25 90 SER A O 1
ATOM 708 N N . SER A 1 91 ? 6.288 8.472 3.193 1.00 90.00 91 SER A N 1
ATOM 709 C CA . SER A 1 91 ? 5.889 8.281 4.583 1.00 90.00 91 SER A CA 1
ATOM 710 C C . SER A 1 91 ? 4.452 8.735 4.810 1.00 90.00 91 SER A C 1
ATOM 712 O O . SER A 1 91 ? 4.075 9.840 4.422 1.00 90.00 91 SER A O 1
ATOM 714 N N . GLN A 1 92 ? 3.656 7.907 5.482 1.00 89.50 92 GLN A N 1
ATOM 715 C CA . GLN A 1 92 ? 2.295 8.269 5.897 1.00 89.50 92 GLN A CA 1
ATOM 716 C C . GLN A 1 92 ? 2.262 8.861 7.311 1.00 89.50 92 GLN A C 1
ATOM 718 O O . GLN A 1 92 ? 1.352 9.613 7.654 1.00 89.50 92 GLN A O 1
ATOM 723 N N . VAL A 1 93 ? 3.275 8.549 8.121 1.00 91.62 93 VAL A N 1
ATOM 724 C CA . VAL A 1 93 ? 3.404 8.976 9.517 1.00 91.62 93 VAL A CA 1
ATOM 725 C C . VAL A 1 93 ? 4.761 9.630 9.762 1.00 91.62 93 VAL A C 1
ATOM 727 O O . VAL A 1 93 ? 5.690 9.463 8.976 1.00 91.62 93 VAL A O 1
ATOM 730 N N . SER A 1 94 ? 4.887 10.394 10.848 1.00 91.25 94 SER A N 1
ATOM 731 C CA . SER A 1 94 ? 6.172 10.965 11.265 1.00 91.25 94 SER A CA 1
ATOM 732 C C . SER A 1 94 ? 6.668 10.262 12.518 1.00 91.25 94 SER A C 1
ATOM 734 O O . SER A 1 94 ? 6.113 10.441 13.600 1.00 91.25 94 SER A O 1
ATOM 736 N N . SER A 1 95 ? 7.677 9.419 12.349 1.00 92.94 95 SER A N 1
ATOM 737 C CA . SER A 1 95 ? 8.391 8.728 13.421 1.00 92.94 95 SER A CA 1
ATOM 738 C C . SER A 1 95 ? 9.718 8.219 12.857 1.00 92.94 95 SER A C 1
ATOM 740 O O . SER A 1 95 ? 9.922 8.230 11.643 1.00 92.94 95 SER A O 1
ATOM 742 N N . THR A 1 96 ? 10.645 7.850 13.730 1.00 94.75 96 THR A N 1
ATOM 743 C CA . THR A 1 96 ? 11.998 7.445 13.346 1.00 94.75 96 THR A CA 1
ATOM 744 C C . THR A 1 96 ? 11.978 6.109 12.609 1.00 94.75 96 THR A C 1
ATOM 746 O O . THR A 1 96 ? 11.276 5.184 13.020 1.00 94.75 96 THR A O 1
ATOM 749 N N . ILE A 1 97 ? 12.772 5.972 11.548 1.00 95.56 97 ILE A N 1
ATOM 750 C CA . ILE A 1 97 ? 12.960 4.685 10.872 1.00 95.56 97 ILE A CA 1
ATOM 751 C C . ILE A 1 97 ? 13.707 3.732 11.796 1.00 95.56 97 ILE A C 1
ATOM 753 O O . ILE A 1 97 ? 14.836 4.002 12.198 1.00 95.56 97 ILE A O 1
ATOM 757 N N . GLU A 1 98 ? 13.078 2.602 12.104 1.00 95.50 98 GLU A N 1
ATOM 758 C CA . GLU A 1 98 ? 13.686 1.537 12.898 1.00 95.50 98 GLU A CA 1
ATOM 759 C C . GLU A 1 98 ? 14.608 0.684 12.029 1.00 95.50 98 GLU A C 1
ATOM 761 O O . GLU A 1 98 ? 15.716 0.347 12.442 1.00 95.50 98 GLU A O 1
ATOM 766 N N . LYS A 1 99 ? 14.144 0.307 10.828 1.00 95.25 99 LYS A N 1
ATOM 767 C CA . LYS A 1 99 ? 14.886 -0.609 9.960 1.00 95.25 99 LYS A CA 1
ATOM 768 C C . LYS A 1 99 ? 14.472 -0.537 8.496 1.00 95.25 99 LYS A C 1
ATOM 770 O O . LYS A 1 99 ? 13.280 -0.478 8.184 1.00 95.25 99 LYS A O 1
ATOM 775 N N . ILE A 1 100 ? 15.453 -0.668 7.605 1.00 95.56 100 ILE A N 1
ATOM 776 C CA . ILE A 1 100 ? 15.248 -0.849 6.166 1.00 95.56 100 ILE A CA 1
ATOM 777 C C . ILE A 1 100 ? 15.568 -2.308 5.811 1.00 95.56 100 ILE A C 1
ATOM 779 O O . ILE A 1 100 ? 16.669 -2.802 6.052 1.00 95.56 100 ILE A O 1
ATOM 783 N N . TYR A 1 101 ? 14.594 -3.029 5.255 1.00 94.88 101 TYR A N 1
ATOM 784 C CA . TYR A 1 101 ? 14.722 -4.461 4.950 1.00 94.88 101 TYR A CA 1
ATOM 785 C C . TYR A 1 101 ? 15.252 -4.741 3.548 1.00 94.88 101 TYR A C 1
ATOM 787 O O . TYR A 1 101 ? 15.795 -5.821 3.326 1.00 94.88 101 TYR A O 1
ATOM 795 N N . LYS A 1 102 ? 15.085 -3.796 2.616 1.00 93.50 102 LYS A N 1
ATOM 796 C CA . LYS A 1 102 ? 15.497 -3.946 1.218 1.00 93.50 102 LYS A CA 1
ATOM 797 C C . LYS A 1 102 ? 16.451 -2.850 0.802 1.00 93.50 102 LYS A C 1
ATOM 799 O O . LYS A 1 102 ? 16.206 -1.673 1.054 1.00 93.50 102 LYS A O 1
ATOM 804 N N . ARG A 1 103 ? 17.526 -3.249 0.132 1.00 91.31 103 ARG A N 1
ATOM 805 C CA . ARG A 1 103 ? 18.518 -2.330 -0.434 1.00 91.31 103 ARG A CA 1
ATOM 806 C C . ARG A 1 103 ? 18.242 -2.063 -1.908 1.00 91.31 103 ARG A C 1
ATOM 808 O O . ARG A 1 103 ? 17.497 -2.782 -2.568 1.00 91.31 103 ARG A O 1
ATOM 815 N N . MET A 1 104 ? 18.884 -1.020 -2.425 1.00 90.88 104 MET A N 1
ATOM 816 C CA . MET A 1 104 ? 18.884 -0.691 -3.849 1.00 90.88 104 MET A CA 1
ATOM 817 C C . MET A 1 104 ? 19.234 -1.919 -4.706 1.00 90.88 104 MET A C 1
ATOM 819 O O . MET A 1 104 ? 20.224 -2.599 -4.438 1.00 90.88 104 MET A O 1
ATOM 823 N N . GLY A 1 105 ? 18.433 -2.191 -5.736 1.00 88.38 105 GLY A N 1
ATOM 824 C CA . GLY A 1 105 ? 18.600 -3.318 -6.656 1.00 88.38 105 GLY A CA 1
ATOM 825 C C . GLY A 1 105 ? 18.062 -4.661 -6.153 1.00 88.38 105 GLY A C 1
ATOM 826 O O . GLY A 1 105 ? 17.969 -5.607 -6.939 1.00 88.38 105 GLY A O 1
ATOM 827 N N . GLU A 1 106 ? 17.676 -4.774 -4.879 1.00 91.69 106 GLU A N 1
ATOM 828 C CA . GLU A 1 106 ? 17.102 -6.011 -4.353 1.00 91.69 106 GLU A CA 1
ATOM 829 C C . GLU A 1 106 ? 15.667 -6.225 -4.845 1.00 91.69 106 GLU A C 1
ATOM 831 O O . GLU A 1 106 ? 14.900 -5.284 -5.069 1.00 91.69 106 GLU A O 1
ATOM 836 N N . TYR A 1 107 ? 15.315 -7.500 -5.011 1.00 90.69 107 TYR A N 1
ATOM 837 C CA . TYR A 1 107 ? 13.975 -7.944 -5.374 1.00 90.69 107 TYR A CA 1
ATOM 838 C C . TYR A 1 107 ? 13.076 -8.053 -4.136 1.00 90.69 107 TYR A C 1
ATOM 840 O O . TYR A 1 107 ? 13.534 -8.441 -3.052 1.00 90.69 107 TYR A O 1
ATOM 848 N N . PHE A 1 108 ? 11.796 -7.740 -4.311 1.00 92.69 108 PHE A N 1
ATOM 849 C CA . PHE A 1 108 ? 10.761 -7.897 -3.295 1.00 92.69 108 PHE A CA 1
ATOM 850 C C . PHE A 1 108 ? 9.476 -8.476 -3.884 1.00 92.69 108 PHE A C 1
ATOM 852 O O . PHE A 1 108 ? 9.163 -8.277 -5.060 1.00 92.69 108 PHE A O 1
ATOM 859 N N . GLU A 1 109 ? 8.704 -9.137 -3.031 1.00 92.19 109 GLU A N 1
ATOM 860 C CA . GLU A 1 109 ? 7.383 -9.673 -3.359 1.00 92.19 109 GLU A CA 1
ATOM 861 C C . GLU A 1 109 ? 6.250 -8.748 -2.894 1.00 92.19 109 GLU A C 1
ATOM 863 O O . GLU A 1 109 ? 6.401 -7.946 -1.970 1.00 92.19 109 GLU A O 1
ATOM 868 N N . SER A 1 110 ? 5.079 -8.867 -3.522 1.00 91.38 110 SER A N 1
ATOM 869 C CA . SER A 1 110 ? 3.870 -8.156 -3.096 1.00 91.38 110 SER A CA 1
ATOM 870 C C . SER A 1 110 ? 3.531 -8.455 -1.628 1.00 91.38 110 SER A C 1
ATOM 872 O O . SER A 1 110 ? 3.488 -9.605 -1.196 1.00 91.38 110 SER A O 1
ATOM 874 N N . GLY A 1 111 ? 3.285 -7.399 -0.851 1.00 93.25 111 GLY A N 1
ATOM 875 C CA . GLY A 1 111 ? 2.992 -7.448 0.584 1.00 93.25 111 GLY A CA 1
ATOM 876 C C . GLY A 1 111 ? 4.223 -7.547 1.494 1.00 93.25 111 GLY A C 1
ATOM 877 O O . GLY A 1 111 ? 4.082 -7.440 2.722 1.00 93.25 111 GLY A O 1
ATOM 878 N N . GLU A 1 112 ? 5.422 -7.705 0.930 1.00 95.31 112 GLU A N 1
ATOM 879 C CA . GLU A 1 112 ? 6.665 -7.772 1.695 1.00 95.31 112 GLU A CA 1
ATOM 880 C C . GLU A 1 112 ? 6.941 -6.443 2.418 1.00 95.31 112 GLU A C 1
ATOM 882 O O . GLU A 1 112 ? 6.657 -5.358 1.905 1.00 95.31 112 GLU A O 1
ATOM 887 N N . LEU A 1 113 ? 7.463 -6.522 3.645 1.00 95.38 113 LEU A N 1
ATOM 888 C CA . LEU A 1 113 ? 7.825 -5.346 4.434 1.00 95.38 113 LEU A CA 1
ATOM 889 C C . LEU A 1 113 ? 9.148 -4.769 3.919 1.00 95.38 113 LEU A C 1
ATOM 891 O O . LEU A 1 113 ? 10.171 -5.446 3.957 1.00 95.38 113 LEU A O 1
ATOM 895 N N . LEU A 1 114 ? 9.123 -3.515 3.468 1.00 95.06 114 LEU A N 1
ATOM 896 C CA . LEU A 1 114 ? 10.288 -2.821 2.917 1.00 95.06 114 LEU A CA 1
ATOM 897 C C . LEU A 1 114 ? 10.981 -1.968 3.981 1.00 95.06 114 LEU A C 1
ATOM 899 O O . LEU A 1 114 ? 12.203 -2.011 4.115 1.00 95.06 114 LEU A O 1
ATOM 903 N N . ILE A 1 115 ? 10.200 -1.208 4.752 1.00 95.44 115 ILE A N 1
ATOM 904 C CA . ILE A 1 115 ? 10.693 -0.308 5.801 1.00 95.44 115 ILE A CA 1
ATOM 905 C C . ILE A 1 115 ? 9.787 -0.440 7.024 1.00 95.44 115 ILE A C 1
ATOM 907 O O . ILE A 1 115 ? 8.559 -0.440 6.897 1.00 95.44 115 ILE A O 1
ATOM 911 N N . LYS A 1 116 ? 10.397 -0.531 8.208 1.00 95.69 116 LYS A N 1
ATOM 912 C CA . LYS A 1 116 ? 9.705 -0.417 9.491 1.00 95.69 116 LYS A CA 1
ATOM 913 C C . LYS A 1 116 ? 10.059 0.911 10.142 1.00 95.69 116 LYS A C 1
ATOM 915 O O . LYS A 1 116 ? 11.231 1.227 10.353 1.00 95.69 116 LYS A O 1
ATOM 920 N N . ILE A 1 117 ? 9.024 1.669 10.460 1.00 95.56 117 ILE A N 1
ATOM 921 C CA . ILE A 1 117 ? 9.090 2.885 11.259 1.00 95.56 117 ILE A CA 1
ATOM 922 C C . ILE A 1 117 ? 8.783 2.494 12.709 1.00 95.56 117 ILE A C 1
ATOM 924 O O . ILE A 1 117 ? 7.985 1.586 12.940 1.00 95.56 117 ILE A O 1
ATOM 928 N N . HIS A 1 118 ? 9.404 3.167 13.679 1.00 95.88 118 HIS A N 1
ATOM 929 C CA . HIS A 1 118 ? 9.126 2.956 15.097 1.00 95.88 118 HIS A CA 1
ATOM 930 C C . HIS A 1 118 ? 7.628 3.089 15.386 1.00 95.88 118 HIS A C 1
ATOM 932 O O . HIS A 1 118 ? 7.036 4.161 15.204 1.00 95.88 118 HIS A O 1
ATOM 938 N N . ASP A 1 119 ? 7.042 1.989 15.858 1.00 95.50 119 ASP A N 1
ATOM 939 C CA . ASP A 1 119 ? 5.601 1.781 15.961 1.00 95.50 119 ASP A CA 1
ATOM 940 C C . ASP A 1 119 ? 5.042 1.935 17.380 1.00 95.50 119 ASP A C 1
ATOM 942 O O . ASP A 1 119 ? 3.829 2.040 17.540 1.00 95.50 119 ASP A O 1
ATOM 946 N N . GLU A 1 120 ? 5.893 2.028 18.407 1.00 95.50 120 GLU A N 1
ATOM 947 C CA . GLU A 1 120 ? 5.492 2.024 19.826 1.00 95.50 120 GLU A CA 1
ATOM 948 C C . GLU A 1 120 ? 4.408 3.060 20.167 1.00 95.50 120 GLU A C 1
ATOM 950 O O . GLU A 1 120 ? 3.416 2.743 20.826 1.00 95.50 120 GLU A O 1
ATOM 955 N N . ILE A 1 121 ? 4.565 4.300 19.691 1.00 94.88 121 ILE A N 1
ATOM 956 C CA . ILE A 1 121 ? 3.598 5.380 19.941 1.00 94.88 121 ILE A CA 1
ATOM 957 C C . ILE A 1 121 ? 2.275 5.098 19.217 1.00 94.88 121 ILE A C 1
ATOM 959 O O . ILE A 1 121 ? 1.200 5.348 19.767 1.00 94.88 121 ILE A O 1
ATOM 963 N N . PHE A 1 122 ? 2.336 4.567 17.995 1.00 96.50 122 PHE A N 1
ATOM 964 C CA . PHE A 1 122 ? 1.142 4.254 17.213 1.00 96.50 122 PHE A CA 1
ATOM 965 C C . PHE A 1 122 ? 0.396 3.050 17.792 1.00 96.50 122 PHE A C 1
ATOM 967 O O . PHE A 1 122 ? -0.829 3.092 17.884 1.00 96.50 122 PHE A O 1
ATOM 974 N N . LEU A 1 123 ? 1.119 2.036 18.270 1.00 97.12 123 LEU A N 1
ATOM 975 C CA . LEU A 1 123 ? 0.551 0.884 18.963 1.00 97.12 123 LEU A CA 1
ATOM 976 C C . LEU A 1 123 ? -0.149 1.308 20.259 1.00 97.12 123 LEU A C 1
ATOM 978 O O . LEU A 1 123 ? -1.306 0.960 20.477 1.00 97.12 123 LEU A O 1
ATOM 982 N N . ALA A 1 124 ? 0.496 2.142 21.081 1.00 97.88 124 ALA A N 1
ATOM 983 C CA . ALA A 1 124 ? -0.113 2.654 22.308 1.00 97.88 124 ALA A CA 1
ATOM 984 C C . ALA A 1 124 ? -1.383 3.487 22.036 1.00 97.88 124 ALA A C 1
ATOM 986 O O . ALA A 1 124 ? -2.367 3.406 22.778 1.00 97.88 124 ALA A O 1
ATOM 987 N N . ASN A 1 125 ? -1.387 4.280 20.959 1.00 97.25 125 ASN A N 1
ATOM 988 C CA . ASN A 1 125 ? -2.568 5.032 20.532 1.00 97.25 125 ASN A CA 1
ATOM 989 C C . ASN A 1 125 ? -3.689 4.114 20.021 1.00 97.25 125 ASN A C 1
ATOM 991 O O . ASN A 1 125 ? -4.857 4.356 20.335 1.00 97.25 125 ASN A O 1
ATOM 995 N N . LEU A 1 126 ? -3.345 3.052 19.289 1.00 98.25 126 LEU A N 1
ATOM 996 C CA . LEU A 1 126 ? -4.291 2.032 18.843 1.00 98.25 126 LEU A CA 1
ATOM 997 C C . LEU A 1 126 ? -4.936 1.317 20.036 1.00 98.25 126 LEU A C 1
ATOM 999 O O . LEU A 1 126 ? -6.162 1.251 20.111 1.00 98.25 126 LEU A O 1
ATOM 1003 N N . ASP A 1 127 ? -4.145 0.879 21.015 1.00 98.38 127 ASP A N 1
ATOM 1004 C CA . ASP A 1 127 ? -4.641 0.222 22.231 1.00 98.38 127 ASP A CA 1
ATOM 1005 C C . ASP A 1 127 ? -5.588 1.129 23.030 1.00 98.38 127 ASP A C 1
ATOM 1007 O O . ASP A 1 127 ? -6.657 0.704 23.489 1.00 98.38 127 ASP A O 1
ATOM 1011 N N . LYS A 1 128 ? -5.244 2.418 23.149 1.00 98.38 128 LYS A N 1
ATOM 1012 C CA . LYS A 1 128 ? -6.111 3.429 23.767 1.00 98.38 128 LYS A CA 1
ATOM 1013 C C . LYS A 1 128 ? -7.450 3.546 23.031 1.00 98.38 128 LYS A C 1
ATOM 1015 O O . LYS A 1 128 ? -8.494 3.618 23.688 1.00 98.38 128 LYS A O 1
ATOM 1020 N N . ALA A 1 129 ? -7.433 3.574 21.699 1.00 98.44 129 ALA A N 1
ATOM 1021 C CA . ALA A 1 129 ? -8.642 3.681 20.888 1.00 98.44 129 ALA A CA 1
ATOM 1022 C C . ALA A 1 129 ? -9.505 2.409 20.974 1.00 98.44 129 ALA A C 1
ATOM 1024 O O . ALA A 1 129 ? -10.717 2.506 21.169 1.00 98.44 129 ALA A O 1
ATOM 1025 N N . ILE A 1 130 ? -8.893 1.219 20.955 1.00 98.50 130 ILE A N 1
ATOM 1026 C CA . ILE A 1 130 ? -9.578 -0.068 21.168 1.00 98.50 130 ILE A CA 1
ATOM 1027 C C . ILE A 1 130 ? -10.312 -0.071 22.517 1.00 98.50 130 ILE A C 1
ATOM 1029 O O . ILE A 1 130 ? -11.494 -0.418 22.590 1.00 98.50 130 ILE A O 1
ATOM 1033 N N . ALA A 1 131 ? -9.647 0.372 23.589 1.00 98.56 131 ALA A N 1
ATOM 1034 C CA . ALA A 1 131 ? -10.262 0.465 24.911 1.00 98.56 131 ALA A CA 1
ATOM 1035 C C . ALA A 1 131 ? -11.418 1.485 24.957 1.00 98.56 131 ALA A C 1
ATOM 1037 O O . ALA A 1 131 ? -12.422 1.263 25.643 1.00 98.56 131 ALA A O 1
ATOM 1038 N N . ALA A 1 132 ? -11.304 2.602 24.231 1.00 98.38 132 ALA A N 1
ATOM 1039 C CA . ALA A 1 132 ? -12.367 3.599 24.121 1.00 98.38 132 ALA A CA 1
ATOM 1040 C C . ALA A 1 132 ? -13.599 3.049 23.383 1.00 98.38 132 ALA A C 1
ATOM 1042 O O . ALA A 1 132 ? -14.714 3.201 23.887 1.00 98.38 132 ALA A O 1
ATOM 1043 N N . VAL A 1 133 ? -13.401 2.340 22.265 1.00 98.62 133 VAL A N 1
ATOM 1044 C CA . VAL A 1 133 ? -14.472 1.644 21.531 1.00 98.62 133 VAL A CA 1
ATOM 1045 C C . VAL A 1 133 ? -15.158 0.614 22.419 1.00 98.62 133 VAL A C 1
ATOM 1047 O O . VAL A 1 133 ? -16.385 0.604 22.503 1.00 98.62 133 VAL A O 1
ATOM 1050 N N . GLY A 1 134 ? -14.390 -0.219 23.127 1.00 98.31 134 GLY A N 1
ATOM 1051 C CA . GLY A 1 134 ? -14.942 -1.224 24.038 1.00 98.31 134 GLY A CA 1
ATOM 1052 C C . GLY A 1 134 ? -15.846 -0.605 25.110 1.00 98.31 134 GLY A C 1
ATOM 1053 O O . GLY A 1 134 ? -16.961 -1.076 25.337 1.00 98.31 134 GLY A O 1
ATOM 1054 N N . ARG A 1 135 ? -15.409 0.508 25.711 1.00 98.50 135 ARG A N 1
ATOM 1055 C CA . ARG A 1 135 ? -16.200 1.262 26.695 1.00 98.50 135 ARG A CA 1
ATOM 1056 C C . ARG A 1 135 ? -17.480 1.840 26.089 1.00 98.50 135 ARG A C 1
ATOM 1058 O O . ARG A 1 135 ? -18.548 1.696 26.680 1.00 98.50 135 ARG A O 1
ATOM 1065 N N . ALA A 1 136 ? -17.376 2.499 24.936 1.00 98.44 136 ALA A N 1
ATOM 1066 C CA . ALA A 1 136 ? -18.508 3.166 24.300 1.00 98.44 136 ALA A CA 1
ATOM 1067 C C . ALA A 1 136 ? -19.558 2.160 23.801 1.00 98.44 136 ALA A C 1
ATOM 1069 O O . ALA A 1 136 ? -20.752 2.377 23.991 1.00 98.44 136 ALA A O 1
ATOM 1070 N N . ARG A 1 137 ? -19.124 1.017 23.255 1.00 98.25 137 ARG A N 1
ATOM 1071 C CA . ARG A 1 137 ? -20.018 -0.074 22.839 1.00 98.25 137 ARG A CA 1
ATOM 1072 C C . ARG A 1 137 ? -20.743 -0.715 24.019 1.00 98.25 137 ARG A C 1
ATOM 1074 O O . ARG A 1 137 ? -21.951 -0.898 23.937 1.00 98.25 137 ARG A O 1
ATOM 1081 N N . ALA A 1 138 ? -20.049 -0.997 25.124 1.00 98.31 138 ALA A N 1
ATOM 1082 C CA . ALA A 1 138 ? -20.687 -1.537 26.328 1.00 98.31 138 ALA A CA 1
ATOM 1083 C C . ALA A 1 138 ? -21.726 -0.565 26.919 1.00 98.31 138 ALA A C 1
ATOM 1085 O O . ALA A 1 138 ? -22.800 -0.976 27.369 1.00 98.31 138 ALA A O 1
ATOM 1086 N N . LEU A 1 139 ? -21.430 0.739 26.887 1.00 97.75 139 LEU A N 1
ATOM 1087 C CA . LEU A 1 139 ? -22.376 1.768 27.306 1.00 97.75 139 LEU A CA 1
ATOM 1088 C C . LEU A 1 139 ? -23.590 1.827 26.373 1.00 97.75 139 LEU A C 1
ATOM 1090 O O . LEU A 1 139 ? -24.716 1.848 26.862 1.00 97.75 139 LEU A O 1
ATOM 1094 N N . LEU A 1 140 ? -23.376 1.835 25.055 1.00 98.44 140 LEU A N 1
ATOM 1095 C CA . LEU A 1 140 ? -24.455 1.826 24.070 1.00 98.44 140 LEU A CA 1
ATOM 1096 C C . LEU A 1 140 ? -25.365 0.609 24.249 1.00 98.44 140 LEU A C 1
ATOM 1098 O O . LEU A 1 140 ? -26.577 0.779 24.309 1.00 98.44 140 LEU A O 1
ATOM 1102 N N . ASP A 1 141 ? -24.794 -0.583 24.400 1.00 98.19 141 ASP A N 1
ATOM 1103 C CA . ASP A 1 141 ? -25.546 -1.818 24.638 1.00 98.19 141 ASP A CA 1
ATOM 1104 C C . ASP A 1 141 ? -26.420 -1.704 25.899 1.00 98.19 141 ASP A C 1
ATOM 1106 O O . ASP A 1 141 ? -27.640 -1.886 25.858 1.00 98.19 141 ASP A O 1
ATOM 1110 N N . THR A 1 142 ? -25.830 -1.238 27.004 1.00 98.06 142 THR A N 1
ATOM 1111 C CA . THR A 1 142 ? -26.566 -0.981 28.252 1.00 98.06 142 THR A CA 1
ATOM 1112 C C . THR A 1 142 ? -27.706 0.022 28.040 1.00 98.06 142 THR A C 1
ATOM 1114 O O . THR A 1 142 ? -28.829 -0.197 28.492 1.00 98.06 142 THR A O 1
ATOM 1117 N N . ARG A 1 143 ? -27.454 1.132 27.333 1.00 97.75 143 ARG A N 1
ATOM 1118 C CA . ARG A 1 143 ? -28.464 2.169 27.063 1.00 97.75 143 ARG A CA 1
ATOM 1119 C C . ARG A 1 143 ? -29.559 1.670 26.122 1.00 97.75 143 ARG A C 1
ATOM 1121 O O . ARG A 1 143 ? -30.719 2.004 26.333 1.00 97.75 143 ARG A O 1
ATOM 1128 N N . GLN A 1 144 ? -29.237 0.824 25.148 1.00 97.81 144 GLN A N 1
ATOM 1129 C CA . GLN A 1 144 ? -30.223 0.175 24.284 1.00 97.81 144 GLN A CA 1
ATOM 1130 C C . GLN A 1 144 ? -31.168 -0.723 25.084 1.00 97.81 144 GLN A C 1
ATOM 1132 O O . GLN A 1 144 ? -32.375 -0.691 24.847 1.00 97.81 144 GLN A O 1
ATOM 1137 N N . HIS A 1 145 ? -30.648 -1.490 26.045 1.00 97.62 145 HIS A N 1
ATOM 1138 C CA . HIS A 1 145 ? -31.473 -2.281 26.957 1.00 97.62 145 HIS A CA 1
ATOM 1139 C C . HIS A 1 145 ? -32.378 -1.395 27.825 1.00 97.62 145 HIS A C 1
ATOM 1141 O O . HIS A 1 145 ? -33.594 -1.567 27.813 1.00 97.62 145 HIS A O 1
ATOM 1147 N N . LEU A 1 146 ? -31.818 -0.375 28.480 1.00 97.44 146 LEU A N 1
ATOM 1148 C CA . LEU A 1 146 ? -32.597 0.544 29.318 1.00 97.44 146 LEU A CA 1
ATOM 1149 C C . LEU A 1 146 ? -33.652 1.338 28.529 1.00 97.44 146 LEU A C 1
ATOM 1151 O O . LEU A 1 146 ? -34.715 1.648 29.063 1.00 97.44 146 LEU A O 1
ATOM 1155 N N . PHE A 1 147 ? -33.388 1.673 27.265 1.00 97.56 147 PHE A N 1
ATOM 1156 C CA . PHE A 1 147 ? -34.359 2.352 26.407 1.00 97.56 147 PHE A CA 1
ATOM 1157 C C . PHE A 1 147 ? -35.521 1.429 26.022 1.00 97.56 147 PHE A C 1
ATOM 1159 O O . PHE A 1 147 ? -36.670 1.861 26.053 1.00 97.56 147 PHE A O 1
ATOM 1166 N N . LYS A 1 148 ? -35.246 0.149 25.717 1.00 96.12 148 LYS A N 1
ATOM 1167 C CA . LYS A 1 148 ? -36.292 -0.866 25.468 1.00 96.12 148 LYS A CA 1
ATOM 1168 C C . LYS A 1 148 ? -37.217 -1.032 26.675 1.00 96.12 148 LYS A C 1
ATOM 1170 O O . LYS A 1 148 ? -38.423 -1.186 26.499 1.00 96.12 148 LYS A O 1
ATOM 1175 N N . ASP A 1 149 ? -36.659 -0.916 27.875 1.00 97.31 149 ASP A N 1
ATOM 1176 C CA . ASP A 1 149 ? -37.403 -0.966 29.135 1.00 97.31 149 ASP A CA 1
ATOM 1177 C C . ASP A 1 149 ? -38.065 0.381 29.504 1.00 97.31 149 ASP A C 1
ATOM 1179 O O . ASP A 1 149 ? -38.684 0.499 30.560 1.00 97.31 149 ASP A O 1
ATOM 1183 N N . ASN A 1 150 ? -37.984 1.397 28.631 1.00 96.00 150 ASN A N 1
ATOM 1184 C CA . ASN A 1 150 ? -38.500 2.761 28.823 1.00 96.00 150 ASN A CA 1
ATOM 1185 C C . ASN A 1 150 ? -37.928 3.492 30.060 1.00 96.00 150 ASN A C 1
ATOM 1187 O O . ASN A 1 150 ? -38.596 4.346 30.642 1.00 96.00 150 ASN A O 1
ATOM 1191 N N . ILE A 1 151 ? -36.695 3.169 30.471 1.00 97.50 151 ILE A N 1
ATOM 1192 C CA . ILE A 1 151 ? -36.028 3.743 31.656 1.00 97.50 151 ILE A CA 1
ATOM 1193 C C . ILE A 1 151 ? -35.291 5.052 31.325 1.00 97.50 151 ILE A C 1
ATOM 1195 O O . ILE A 1 151 ? -35.197 5.936 32.175 1.00 97.50 151 ILE A O 1
ATOM 1199 N N . ILE A 1 152 ? -34.763 5.190 30.104 1.00 96.69 152 ILE A N 1
ATOM 1200 C CA . ILE A 1 152 ? -34.005 6.373 29.653 1.00 96.69 152 ILE A CA 1
ATOM 1201 C C . ILE A 1 152 ? -34.692 7.076 28.479 1.00 96.69 152 ILE A C 1
ATOM 1203 O O . ILE A 1 152 ? -35.558 6.503 27.816 1.00 96.69 152 ILE A O 1
ATOM 1207 N N . SER A 1 153 ? -34.287 8.314 28.189 1.00 97.44 153 SER A N 1
ATOM 1208 C CA . SER A 1 153 ? -34.844 9.081 27.077 1.00 97.44 153 SER A CA 1
ATOM 1209 C C . SER A 1 153 ? -34.252 8.672 25.722 1.00 97.44 153 SER A C 1
ATOM 1211 O O . SER A 1 153 ? -33.164 8.102 25.626 1.00 97.44 153 SER A O 1
ATOM 1213 N N . PHE A 1 154 ? -34.951 9.022 24.638 1.00 96.19 154 PHE A N 1
ATOM 1214 C CA . PHE A 1 154 ? -34.424 8.860 23.278 1.00 96.19 154 PHE A CA 1
ATOM 1215 C C . PHE A 1 154 ? -33.136 9.667 23.053 1.00 96.19 154 PHE A C 1
ATOM 1217 O O . PHE A 1 154 ? -32.254 9.223 22.320 1.00 96.19 154 PHE A O 1
ATOM 1224 N N . LEU A 1 155 ? -33.010 10.829 23.705 1.00 97.50 155 LEU A N 1
ATOM 1225 C CA . LEU A 1 155 ? -31.801 11.647 23.647 1.00 97.50 155 LEU A CA 1
ATOM 1226 C C . LEU A 1 155 ? -30.600 10.899 24.241 1.00 97.50 155 LEU A C 1
ATOM 1228 O O . LEU A 1 155 ? -29.555 10.852 23.600 1.00 97.50 155 LEU A O 1
ATOM 1232 N N . ASP A 1 156 ? -30.774 10.248 25.395 1.00 96.62 156 ASP A N 1
ATOM 1233 C CA . ASP A 1 156 ? -29.708 9.482 26.060 1.00 96.62 156 ASP A CA 1
ATOM 1234 C C . ASP A 1 156 ? -29.224 8.300 25.210 1.00 96.62 156 ASP A C 1
ATOM 1236 O O . ASP A 1 156 ? -28.035 7.969 25.208 1.00 96.62 156 ASP A O 1
ATOM 1240 N N . LEU A 1 157 ? -30.144 7.646 24.490 1.00 97.88 157 LEU A N 1
ATOM 1241 C CA . LEU A 1 157 ? -29.795 6.599 23.532 1.00 97.88 157 LEU A CA 1
ATOM 1242 C C . LEU A 1 157 ? -28.988 7.182 22.364 1.00 97.88 157 LEU A C 1
ATOM 1244 O O . LEU A 1 157 ? -27.950 6.631 22.001 1.00 97.88 157 LEU A O 1
ATOM 1248 N N . LYS A 1 158 ? -29.437 8.306 21.793 1.00 98.12 158 LYS A N 1
ATOM 1249 C CA . LYS A 1 158 ? -28.752 8.953 20.666 1.00 98.12 158 LYS A CA 1
ATOM 1250 C C . LYS A 1 158 ? -27.373 9.487 21.027 1.00 98.12 158 LYS A C 1
ATOM 1252 O O . LYS A 1 158 ? -26.466 9.397 20.205 1.00 98.12 158 LYS A O 1
ATOM 1257 N N . GLU A 1 159 ? -27.187 9.976 22.246 1.00 98.00 159 GLU A N 1
ATOM 1258 C CA . GLU A 1 159 ? -25.873 10.371 22.750 1.00 98.00 159 GLU A CA 1
ATOM 1259 C C . GLU A 1 159 ? -24.923 9.168 22.843 1.00 98.00 159 GLU A C 1
ATOM 1261 O O . GLU A 1 159 ? -23.777 9.249 22.398 1.00 98.00 159 GLU A O 1
ATOM 1266 N N . ALA A 1 160 ? -25.406 8.026 23.344 1.00 97.88 160 ALA A N 1
ATOM 1267 C CA . ALA A 1 160 ? -24.610 6.803 23.402 1.00 97.88 160 ALA A CA 1
ATOM 1268 C C . ALA A 1 160 ? -24.257 6.269 22.001 1.00 97.88 160 ALA A C 1
ATOM 1270 O O . ALA A 1 160 ? -23.123 5.843 21.779 1.00 97.88 160 ALA A O 1
ATOM 1271 N N . GLU A 1 161 ? -25.190 6.333 21.043 1.00 98.19 161 GLU A N 1
ATOM 1272 C CA . GLU A 1 161 ? -24.939 5.964 19.642 1.00 98.19 161 GLU A CA 1
ATOM 1273 C C . GLU A 1 161 ? -23.872 6.867 19.010 1.00 98.19 161 GLU A C 1
ATOM 1275 O O . GLU A 1 161 ? -22.925 6.373 18.398 1.00 98.19 161 GLU A O 1
ATOM 1280 N N . ALA A 1 162 ? -23.987 8.184 19.197 1.00 98.38 162 ALA A N 1
ATOM 1281 C CA . ALA A 1 162 ? -23.018 9.150 18.690 1.00 98.38 162 ALA A CA 1
ATOM 1282 C C . ALA A 1 162 ? -21.631 8.960 19.327 1.00 98.38 162 ALA A C 1
ATOM 1284 O O . ALA A 1 162 ? -20.618 9.011 18.631 1.00 98.38 162 ALA A O 1
ATOM 1285 N N . SER A 1 163 ? -21.573 8.690 20.635 1.00 98.12 163 SER A N 1
ATOM 1286 C CA . SER A 1 163 ? -20.320 8.418 21.346 1.00 98.12 163 SER A CA 1
ATOM 1287 C C . SER A 1 163 ? -19.640 7.142 20.844 1.00 98.12 163 SER A C 1
ATOM 1289 O O . SER A 1 163 ? -18.429 7.150 20.616 1.00 98.12 163 SER A O 1
ATOM 1291 N N . ALA A 1 164 ? -20.404 6.069 20.613 1.00 98.50 164 ALA A N 1
ATOM 1292 C CA . ALA A 1 164 ? -19.881 4.836 20.031 1.00 98.50 164 ALA A CA 1
ATOM 1293 C C . ALA A 1 164 ? -19.334 5.064 18.615 1.00 98.50 164 ALA A C 1
ATOM 1295 O O . ALA A 1 164 ? -18.209 4.658 18.331 1.00 98.50 164 ALA A O 1
ATOM 1296 N N . ALA A 1 165 ? -20.079 5.777 17.765 1.00 98.38 165 ALA A N 1
ATOM 1297 C CA . ALA A 1 165 ? -19.636 6.112 16.413 1.00 98.38 165 ALA A CA 1
ATOM 1298 C C . ALA A 1 165 ? -18.356 6.970 16.409 1.00 98.38 165 ALA A C 1
ATOM 1300 O O . ALA A 1 165 ? -17.455 6.726 15.608 1.00 98.38 165 ALA A O 1
ATOM 1301 N N . SER A 1 166 ? -18.240 7.939 17.325 1.00 98.44 166 SER A N 1
ATOM 1302 C CA . SER A 1 166 ? -17.033 8.765 17.477 1.00 98.44 166 SER A CA 1
ATOM 1303 C C . SER A 1 166 ? -15.819 7.930 17.882 1.00 98.44 166 SER A C 1
ATOM 1305 O O . SER A 1 166 ? -14.760 8.050 17.271 1.00 98.44 166 SER A O 1
ATOM 1307 N N . ALA A 1 167 ? -15.971 7.053 18.880 1.00 98.44 167 ALA A N 1
ATOM 1308 C CA . ALA A 1 167 ? -14.887 6.178 19.321 1.00 98.44 167 ALA A CA 1
ATOM 1309 C C . ALA A 1 167 ? -14.440 5.219 18.204 1.00 98.44 167 ALA A C 1
ATOM 1311 O O . ALA A 1 167 ? -13.253 4.937 18.059 1.00 98.44 167 ALA A O 1
ATOM 1312 N N . GLU A 1 168 ? -15.380 4.731 17.394 1.00 98.31 168 GLU A N 1
ATOM 1313 C CA . GLU A 1 168 ? -15.090 3.841 16.269 1.00 98.31 168 GLU A CA 1
ATOM 1314 C C . GLU A 1 168 ? -14.333 4.560 15.142 1.00 98.31 168 GLU A C 1
ATOM 1316 O O . GLU A 1 168 ? -13.383 4.007 14.590 1.00 98.31 168 GLU A O 1
ATOM 1321 N N . ALA A 1 169 ? -14.662 5.826 14.867 1.00 98.50 169 ALA A N 1
ATOM 1322 C CA . ALA A 1 169 ? -13.894 6.660 13.944 1.00 98.50 169 ALA A CA 1
ATOM 1323 C C . ALA A 1 169 ? -12.461 6.932 14.447 1.00 98.50 169 ALA A C 1
ATOM 1325 O O . ALA A 1 169 ? -11.509 6.866 13.668 1.00 98.50 169 ALA A O 1
ATOM 1326 N N . GLU A 1 170 ? -12.287 7.190 15.749 1.00 98.00 170 GLU A N 1
ATOM 1327 C CA . GLU A 1 170 ? -10.962 7.346 16.369 1.00 98.00 170 GLU A CA 1
ATOM 1328 C C . GLU A 1 170 ? -10.125 6.062 16.279 1.00 98.00 170 GLU A C 1
ATOM 1330 O O . GLU A 1 170 ? -8.920 6.129 16.029 1.00 98.00 170 GLU A O 1
ATOM 1335 N N . TYR A 1 171 ? -10.755 4.893 16.428 1.00 98.38 171 TYR A N 1
ATOM 1336 C CA . TYR A 1 171 ? -10.097 3.603 16.228 1.00 98.38 171 TYR A CA 1
ATOM 1337 C C . TYR A 1 171 ? -9.584 3.428 14.798 1.00 98.38 171 TYR A C 1
ATOM 1339 O O . TYR A 1 171 ? -8.416 3.092 14.625 1.00 98.38 171 TYR A O 1
ATOM 1347 N N . VAL A 1 172 ? -10.405 3.711 13.782 1.00 98.31 172 VAL A N 1
ATOM 1348 C CA . VAL A 1 172 ? -9.982 3.606 12.373 1.00 98.31 172 VAL A CA 1
ATOM 1349 C C . VAL A 1 172 ? -8.801 4.538 12.084 1.00 98.31 172 VAL A C 1
ATOM 1351 O O . VAL A 1 172 ? -7.852 4.148 11.400 1.00 98.31 172 VAL A O 1
ATOM 1354 N N . LEU A 1 173 ? -8.814 5.752 12.640 1.00 97.12 173 LEU A N 1
ATOM 1355 C CA . LEU A 1 173 ? -7.696 6.686 12.516 1.00 97.12 173 LEU A CA 1
ATOM 1356 C C . LEU A 1 173 ? -6.413 6.127 13.151 1.00 97.12 173 LEU A C 1
ATOM 1358 O O . LEU A 1 173 ? -5.367 6.117 12.503 1.00 97.12 173 LEU A O 1
ATOM 1362 N N . ALA A 1 174 ? -6.491 5.643 14.394 1.00 97.62 174 ALA A N 1
ATOM 1363 C CA . ALA A 1 174 ? -5.341 5.082 15.102 1.00 97.62 174 ALA A CA 1
ATOM 1364 C C . ALA A 1 174 ? -4.805 3.812 14.421 1.00 97.62 174 ALA A C 1
ATOM 1366 O O . ALA A 1 174 ? -3.593 3.628 14.321 1.00 97.62 174 ALA A O 1
ATOM 1367 N N . GLN A 1 175 ? -5.697 2.970 13.894 1.00 97.44 175 GLN A N 1
ATOM 1368 C CA . GLN A 1 175 ? -5.335 1.784 13.123 1.00 97.44 175 GLN A CA 1
ATOM 1369 C C . GLN A 1 175 ? -4.581 2.168 11.848 1.00 97.44 175 GLN A C 1
ATOM 1371 O O . GLN A 1 175 ? -3.517 1.618 11.588 1.00 97.44 175 GLN A O 1
ATOM 1376 N N . THR A 1 176 ? -5.080 3.152 11.097 1.00 96.25 176 THR A N 1
ATOM 1377 C CA . THR A 1 176 ? -4.432 3.617 9.861 1.00 96.25 176 THR A CA 1
ATOM 1378 C C . THR A 1 176 ? -3.035 4.178 10.144 1.00 96.25 176 THR A C 1
ATOM 1380 O O . THR A 1 176 ? -2.097 3.938 9.392 1.00 96.25 176 THR A O 1
ATOM 1383 N N . GLN A 1 177 ? -2.866 4.900 11.255 1.00 95.12 177 GLN A N 1
ATOM 1384 C CA . GLN A 1 177 ? -1.556 5.406 11.678 1.00 95.12 177 GLN A CA 1
ATOM 1385 C C . GLN A 1 177 ? -0.595 4.276 12.066 1.00 95.12 177 GLN A C 1
ATOM 1387 O O . GLN A 1 177 ? 0.574 4.317 11.691 1.00 95.12 177 GLN A O 1
ATOM 1392 N N . PHE A 1 178 ? -1.077 3.258 12.781 1.00 96.69 178 PHE A N 1
ATOM 1393 C CA . PHE A 1 178 ? -0.277 2.081 13.117 1.00 96.69 178 PHE A CA 1
ATOM 1394 C C . PHE A 1 178 ? 0.129 1.290 11.869 1.00 96.69 178 PHE A C 1
ATOM 1396 O O . PHE A 1 178 ? 1.297 0.951 11.710 1.00 96.69 178 PHE A O 1
ATOM 1403 N N . GLU A 1 179 ? -0.797 1.060 10.939 1.00 95.69 179 GLU A N 1
ATOM 1404 C CA . GLU A 1 179 ? -0.503 0.418 9.654 1.00 95.69 179 GLU A CA 1
ATOM 1405 C C . GLU A 1 179 ? 0.479 1.251 8.816 1.00 95.69 179 GLU A C 1
ATOM 1407 O O . GLU A 1 179 ? 1.379 0.694 8.188 1.00 95.69 179 GLU A O 1
ATOM 1412 N N . GLY A 1 180 ? 0.383 2.582 8.887 1.00 93.88 180 GLY A N 1
ATOM 1413 C CA . GLY A 1 180 ? 1.303 3.520 8.246 1.00 93.88 180 GLY A CA 1
ATOM 1414 C C . GLY A 1 180 ? 2.753 3.441 8.741 1.00 93.88 180 GLY A C 1
ATOM 1415 O O . GLY A 1 180 ? 3.643 3.939 8.051 1.00 93.88 180 GLY A O 1
ATOM 1416 N N . ALA A 1 181 ? 3.019 2.795 9.885 1.00 95.44 181 ALA A N 1
ATOM 1417 C CA . ALA A 1 181 ? 4.377 2.514 10.355 1.00 95.44 181 ALA A CA 1
ATOM 1418 C C . ALA A 1 181 ? 5.058 1.358 9.589 1.00 95.44 181 ALA A C 1
ATOM 1420 O O . ALA A 1 181 ? 6.280 1.203 9.648 1.00 95.44 181 ALA A O 1
ATOM 1421 N N . PHE A 1 182 ? 4.288 0.556 8.845 1.00 95.69 182 PHE A N 1
ATOM 1422 C CA . PHE A 1 182 ? 4.777 -0.588 8.077 1.00 95.69 182 PHE A CA 1
ATOM 1423 C C . PHE A 1 182 ? 4.675 -0.307 6.579 1.00 95.69 182 PHE A C 1
ATOM 1425 O O . PHE A 1 182 ? 3.632 -0.502 5.955 1.00 95.69 182 PHE A O 1
ATOM 1432 N N . VAL A 1 183 ? 5.784 0.097 5.964 1.00 94.81 183 VAL A N 1
ATOM 1433 C CA . VAL A 1 183 ? 5.822 0.356 4.521 1.00 94.81 183 VAL A CA 1
ATOM 1434 C C . VAL A 1 183 ? 5.974 -0.973 3.788 1.00 94.81 183 VAL A C 1
ATOM 1436 O O . VAL A 1 183 ? 7.050 -1.577 3.782 1.00 94.81 183 VAL A O 1
ATOM 1439 N N . ARG A 1 184 ? 4.880 -1.446 3.187 1.00 94.69 184 ARG A N 1
ATOM 1440 C CA . ARG A 1 184 ? 4.823 -2.708 2.436 1.00 94.69 184 ARG A CA 1
ATOM 1441 C C . ARG A 1 184 ? 4.812 -2.483 0.931 1.00 94.69 184 ARG A C 1
ATOM 1443 O O . ARG A 1 184 ? 4.293 -1.479 0.448 1.00 94.69 184 ARG A O 1
ATOM 1450 N N . ALA A 1 185 ? 5.345 -3.453 0.198 1.00 93.94 185 ALA A N 1
ATOM 1451 C CA . ALA A 1 185 ? 5.332 -3.449 -1.254 1.00 93.94 185 ALA A CA 1
ATOM 1452 C C . ALA A 1 185 ? 3.902 -3.665 -1.799 1.00 93.94 185 ALA A C 1
ATOM 1454 O O . ALA A 1 185 ? 3.276 -4.674 -1.469 1.00 93.94 185 ALA A O 1
ATOM 1455 N N . PRO A 1 186 ? 3.365 -2.775 -2.653 1.00 90.88 186 PRO A N 1
ATOM 1456 C CA . PRO A 1 186 ? 2.037 -2.956 -3.248 1.00 90.88 186 PRO A CA 1
ATOM 1457 C C . PRO A 1 186 ? 2.003 -4.048 -4.333 1.00 90.88 186 PRO A C 1
ATOM 1459 O O . PRO A 1 186 ? 0.959 -4.642 -4.589 1.00 90.88 186 PRO A O 1
ATOM 1462 N N . TYR A 1 187 ? 3.137 -4.343 -4.962 1.00 90.50 187 TYR A N 1
ATOM 1463 C CA . TYR A 1 187 ? 3.304 -5.354 -6.011 1.00 90.50 187 TYR A CA 1
ATOM 1464 C C . TYR A 1 187 ? 4.690 -6.000 -5.883 1.00 90.50 187 TYR A C 1
ATOM 1466 O O . TYR A 1 187 ? 5.443 -5.648 -4.984 1.00 90.50 187 TYR A O 1
ATOM 1474 N N . THR A 1 188 ? 5.023 -6.938 -6.764 1.00 89.50 188 THR A N 1
ATOM 1475 C CA . THR A 1 188 ? 6.339 -7.589 -6.819 1.00 89.50 188 THR A CA 1
ATOM 1476 C C . THR A 1 188 ? 7.255 -6.861 -7.809 1.00 89.50 188 THR A C 1
ATOM 1478 O O . THR A 1 188 ? 6.812 -6.405 -8.872 1.00 89.50 188 THR A O 1
ATOM 1481 N N . GLY A 1 189 ? 8.529 -6.696 -7.455 1.00 90.12 189 GLY A N 1
ATOM 1482 C CA . GLY A 1 189 ? 9.412 -5.799 -8.186 1.00 90.12 189 GLY A CA 1
ATOM 1483 C C . GLY A 1 189 ? 10.821 -5.663 -7.622 1.00 90.12 189 GLY A C 1
ATOM 1484 O O . GLY A 1 189 ? 11.317 -6.536 -6.912 1.00 90.12 189 GLY A O 1
ATOM 1485 N N . ARG A 1 190 ? 11.496 -4.571 -7.990 1.00 90.19 190 ARG A N 1
ATOM 1486 C CA . ARG A 1 190 ? 12.855 -4.237 -7.537 1.00 90.19 190 ARG A CA 1
ATOM 1487 C C . ARG A 1 190 ? 12.942 -2.814 -7.008 1.00 90.19 190 ARG A C 1
ATOM 1489 O O . ARG A 1 190 ? 12.207 -1.929 -7.443 1.00 90.19 190 ARG A O 1
ATOM 1496 N N . VAL A 1 191 ? 13.835 -2.602 -6.045 1.00 92.62 191 VAL A N 1
ATOM 1497 C CA . VAL A 1 191 ? 14.105 -1.271 -5.485 1.00 92.62 191 VAL A CA 1
ATOM 1498 C C . VAL A 1 191 ? 14.999 -0.490 -6.444 1.00 92.62 191 VAL A C 1
ATOM 1500 O O . VAL A 1 191 ? 16.104 -0.940 -6.744 1.00 92.62 191 VAL A O 1
ATOM 1503 N N . ILE A 1 192 ? 14.552 0.684 -6.893 1.00 91.00 192 ILE A N 1
ATOM 1504 C CA . ILE A 1 192 ? 15.351 1.582 -7.741 1.00 91.00 192 ILE A CA 1
ATOM 1505 C C . ILE A 1 192 ? 16.325 2.375 -6.884 1.00 91.00 192 ILE A C 1
ATOM 1507 O O . ILE A 1 192 ? 17.518 2.417 -7.174 1.00 91.00 192 ILE A O 1
ATOM 1511 N N . SER A 1 193 ? 15.811 3.021 -5.840 1.00 91.75 193 SER A N 1
ATOM 1512 C CA . SER A 1 193 ? 16.581 3.923 -4.994 1.00 91.75 193 SER A CA 1
ATOM 1513 C C . SER A 1 193 ? 15.960 4.029 -3.599 1.00 91.75 193 SER A C 1
ATOM 1515 O O . SER A 1 193 ? 14.769 3.778 -3.395 1.00 91.75 193 SER A O 1
ATOM 1517 N N . LEU A 1 194 ? 16.793 4.371 -2.618 1.00 92.62 194 LEU A N 1
ATOM 1518 C CA . LEU A 1 194 ? 16.374 4.709 -1.260 1.00 92.62 194 LEU A CA 1
ATOM 1519 C C . LEU A 1 194 ? 16.611 6.205 -1.064 1.00 92.62 194 LEU A C 1
ATOM 1521 O O . LEU A 1 194 ? 17.705 6.693 -1.342 1.00 92.62 194 LEU A O 1
ATOM 1525 N N . ALA A 1 195 ? 15.590 6.918 -0.598 1.00 91.62 195 ALA A N 1
ATOM 1526 C CA . ALA A 1 195 ? 15.646 8.358 -0.346 1.00 91.62 195 ALA A CA 1
ATOM 1527 C C . ALA A 1 195 ? 15.871 8.693 1.140 1.00 91.62 195 ALA A C 1
ATOM 1529 O O . ALA A 1 195 ? 15.846 9.865 1.509 1.00 91.62 195 ALA A O 1
ATOM 1530 N N . ILE A 1 196 ? 16.042 7.672 1.982 1.00 92.94 196 ILE A N 1
ATOM 1531 C CA . ILE A 1 196 ? 16.057 7.782 3.439 1.00 92.94 196 ILE A CA 1
ATOM 1532 C C . ILE A 1 196 ? 17.034 6.775 4.052 1.00 92.94 196 ILE A C 1
ATOM 1534 O O . ILE A 1 196 ? 17.276 5.710 3.472 1.00 92.94 196 ILE A O 1
ATOM 1538 N N . GLU A 1 197 ? 17.556 7.087 5.237 1.00 93.38 197 GLU A N 1
ATOM 1539 C CA . GLU A 1 197 ? 18.435 6.199 6.004 1.00 93.38 197 GLU A CA 1
ATOM 1540 C C . GLU A 1 197 ? 17.780 5.677 7.297 1.00 93.38 197 GLU A C 1
ATOM 1542 O O . GLU A 1 197 ? 16.768 6.188 7.785 1.00 93.38 197 GLU A O 1
ATOM 1547 N N . GLU A 1 198 ? 18.351 4.610 7.864 1.00 93.88 198 GLU A N 1
ATOM 1548 C CA . GLU A 1 198 ? 17.943 4.118 9.185 1.00 93.88 198 GLU A CA 1
ATOM 1549 C C . GLU A 1 198 ? 18.189 5.194 10.253 1.00 93.88 198 GLU A C 1
ATOM 1551 O O . GLU A 1 198 ? 19.160 5.944 10.182 1.00 93.88 198 GLU A O 1
ATOM 1556 N N . PHE A 1 199 ? 17.315 5.259 11.262 1.00 94.62 199 PHE A N 1
ATOM 1557 C CA . PHE A 1 199 ? 17.314 6.278 12.321 1.00 94.62 199 PHE A CA 1
ATOM 1558 C C . PHE A 1 199 ? 16.986 7.712 11.880 1.00 94.62 199 PHE A C 1
ATOM 1560 O O . PHE A 1 199 ? 16.986 8.623 12.713 1.00 94.62 199 PHE A O 1
ATOM 1567 N N . GLU A 1 200 ? 16.639 7.930 10.613 1.00 94.19 200 GLU A N 1
ATOM 1568 C CA . GLU A 1 200 ? 16.136 9.217 10.140 1.00 94.19 200 GLU A CA 1
ATOM 1569 C C . GLU A 1 200 ? 14.660 9.429 10.530 1.00 94.19 200 GLU A C 1
ATOM 1571 O O . GLU A 1 200 ? 13.911 8.473 10.747 1.00 94.19 200 GLU A O 1
ATOM 1576 N N . LEU A 1 201 ? 14.233 10.693 10.636 1.00 94.00 201 LEU A N 1
ATOM 1577 C CA . LEU A 1 201 ? 12.868 11.094 10.992 1.00 94.00 201 LEU A CA 1
ATOM 1578 C C . LEU A 1 201 ? 12.144 11.698 9.771 1.00 94.00 201 LEU A C 1
ATOM 1580 O O . LEU A 1 201 ? 12.168 12.923 9.598 1.00 94.00 201 LEU A O 1
ATOM 1584 N N . PRO A 1 202 ? 11.483 10.882 8.931 1.00 92.50 202 PRO A N 1
ATOM 1585 C CA . PRO A 1 202 ? 10.743 11.385 7.785 1.00 92.50 202 PRO A CA 1
ATOM 1586 C C . PRO A 1 202 ? 9.512 12.210 8.185 1.00 92.50 202 PRO A C 1
ATOM 1588 O O . PRO A 1 202 ? 8.814 11.936 9.171 1.00 92.50 202 PRO A O 1
ATOM 1591 N N . GLN A 1 203 ? 9.212 13.220 7.371 1.00 90.94 203 GLN A N 1
ATOM 1592 C CA . GLN A 1 203 ? 7.945 13.948 7.435 1.00 90.94 203 GLN A CA 1
ATOM 1593 C C . GLN A 1 203 ? 6.861 13.236 6.607 1.00 90.94 203 GLN A C 1
ATOM 1595 O O . GLN A 1 203 ? 7.180 12.590 5.606 1.00 90.94 203 GLN A O 1
ATOM 1600 N N . PRO A 1 204 ? 5.568 13.357 6.961 1.00 90.12 204 PRO A N 1
ATOM 1601 C CA . PRO A 1 204 ? 4.491 12.803 6.147 1.00 90.12 204 PRO A CA 1
ATOM 1602 C C . PRO A 1 204 ? 4.531 13.388 4.728 1.00 90.12 204 PRO A C 1
ATOM 1604 O O . PRO A 1 204 ? 4.645 14.600 4.549 1.00 90.12 204 PRO A O 1
ATOM 1607 N N . GLY A 1 205 ? 4.462 12.525 3.716 1.00 90.31 205 GLY A N 1
ATOM 1608 C CA . GLY A 1 205 ? 4.609 12.878 2.302 1.00 90.31 205 GLY A CA 1
ATOM 1609 C C . GLY A 1 205 ? 6.048 12.847 1.772 1.00 90.31 205 GLY A C 1
ATOM 1610 O O . GLY A 1 205 ? 6.230 12.839 0.554 1.00 90.31 205 GLY A 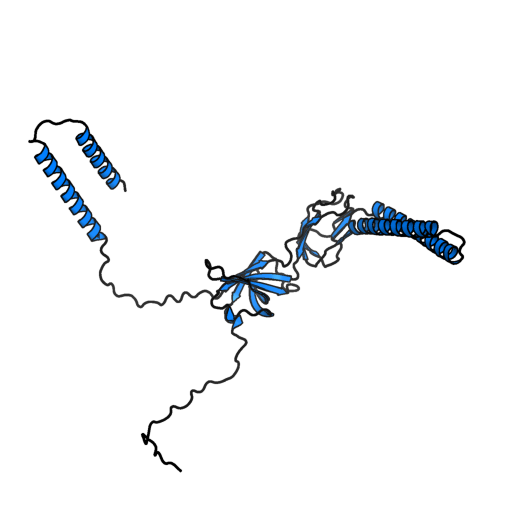O 1
ATOM 1611 N N . GLN A 1 206 ? 7.066 12.761 2.636 1.00 92.69 206 GLN A N 1
ATOM 1612 C CA . GLN A 1 206 ? 8.460 12.610 2.210 1.00 92.69 206 GLN A CA 1
ATOM 1613 C C . GLN A 1 206 ? 8.677 11.253 1.533 1.00 92.69 206 GLN A C 1
ATOM 1615 O O . GLN A 1 206 ? 8.205 10.231 2.029 1.00 92.69 206 GLN A O 1
ATOM 1620 N N . ALA A 1 207 ? 9.397 11.253 0.412 1.00 92.12 207 ALA A N 1
ATOM 1621 C CA . ALA A 1 207 ? 9.794 10.045 -0.302 1.00 92.12 207 ALA A CA 1
ATOM 1622 C C . ALA A 1 207 ? 10.691 9.159 0.576 1.00 92.12 207 ALA A C 1
ATOM 1624 O O . ALA A 1 207 ? 11.637 9.660 1.180 1.00 92.12 207 ALA A O 1
ATOM 1625 N N . LEU A 1 208 ? 10.408 7.856 0.629 1.00 93.00 208 LEU A N 1
ATOM 1626 C CA . LEU A 1 208 ? 11.196 6.881 1.388 1.00 93.00 208 LEU A CA 1
ATOM 1627 C C . LEU A 1 208 ? 11.946 5.928 0.460 1.00 93.00 208 LEU A C 1
ATOM 1629 O O . LEU A 1 208 ? 13.165 5.790 0.544 1.00 93.00 208 LEU A O 1
ATOM 1633 N N . ILE A 1 209 ? 11.208 5.271 -0.432 1.00 93.38 209 ILE A N 1
ATOM 1634 C CA . ILE A 1 209 ? 11.742 4.242 -1.319 1.00 93.38 209 ILE A CA 1
ATOM 1635 C C . ILE A 1 209 ? 11.087 4.348 -2.688 1.00 93.38 209 ILE A C 1
ATOM 1637 O O . ILE A 1 209 ? 9.870 4.498 -2.810 1.00 93.38 209 ILE A O 1
ATOM 1641 N N . GLU A 1 210 ? 11.912 4.274 -3.720 1.00 92.44 210 GLU A N 1
ATOM 1642 C CA . GLU A 1 210 ? 11.468 4.206 -5.100 1.00 92.44 210 GLU A CA 1
ATOM 1643 C C . GLU A 1 210 ? 11.511 2.752 -5.553 1.00 92.44 210 GLU A C 1
ATOM 1645 O O . GLU A 1 210 ? 12.538 2.072 -5.443 1.00 92.44 210 GLU A O 1
ATOM 1650 N N . ILE A 1 211 ? 10.379 2.265 -6.044 1.00 91.06 211 ILE A N 1
ATOM 1651 C CA . ILE A 1 211 ? 10.215 0.870 -6.429 1.00 91.06 211 ILE A CA 1
ATOM 1652 C C . ILE A 1 211 ? 9.714 0.757 -7.861 1.00 91.06 211 ILE A C 1
ATOM 1654 O O . ILE A 1 211 ? 8.968 1.601 -8.347 1.00 91.06 211 ILE A O 1
ATOM 1658 N N . GLU A 1 212 ? 10.073 -0.331 -8.529 1.00 88.19 212 GLU A N 1
ATOM 1659 C CA . GLU A 1 212 ? 9.643 -0.615 -9.893 1.00 88.19 212 GLU A CA 1
ATOM 1660 C C . GLU A 1 212 ? 9.050 -2.008 -10.002 1.00 88.19 212 GLU A C 1
ATOM 1662 O O . GLU A 1 212 ? 9.550 -2.958 -9.400 1.00 88.19 212 GLU A O 1
ATOM 1667 N N . GLN A 1 213 ? 7.965 -2.128 -10.763 1.00 86.75 213 GLN A N 1
ATOM 1668 C CA . GLN A 1 213 ? 7.358 -3.418 -11.048 1.00 86.75 213 GLN A CA 1
ATOM 1669 C C . GLN A 1 213 ? 8.174 -4.148 -12.116 1.00 86.75 213 GLN A C 1
ATOM 1671 O O . GLN A 1 213 ? 8.357 -3.631 -13.218 1.00 86.75 213 GLN A O 1
ATOM 1676 N N . THR A 1 214 ? 8.596 -5.373 -11.804 1.00 83.75 214 THR A N 1
ATOM 1677 C CA . THR A 1 214 ? 9.399 -6.196 -12.724 1.00 83.75 214 THR A CA 1
ATOM 1678 C C . THR A 1 214 ? 8.598 -7.363 -13.301 1.00 83.75 214 THR A C 1
ATOM 1680 O O . THR A 1 214 ? 8.882 -7.779 -14.413 1.00 83.75 214 THR A O 1
ATOM 1683 N N . ASP A 1 215 ? 7.559 -7.851 -12.616 1.00 83.69 215 ASP A N 1
ATOM 1684 C CA . ASP A 1 215 ? 6.804 -9.054 -13.013 1.00 83.69 215 ASP A CA 1
ATOM 1685 C C . ASP A 1 215 ? 6.139 -8.982 -14.384 1.00 83.69 215 ASP A C 1
ATOM 1687 O O . ASP A 1 215 ? 6.019 -9.987 -15.081 1.00 83.69 215 ASP A O 1
ATOM 1691 N N . ARG A 1 216 ? 5.631 -7.802 -14.738 1.00 86.19 216 ARG A N 1
ATOM 1692 C CA . ARG A 1 216 ? 4.887 -7.567 -15.973 1.00 86.19 216 ARG A CA 1
ATOM 1693 C C . ARG A 1 216 ? 5.481 -6.363 -16.654 1.00 86.19 216 ARG A C 1
ATOM 1695 O O . ARG A 1 216 ? 5.416 -5.249 -16.129 1.00 86.19 216 ARG A O 1
ATOM 1702 N N . LEU A 1 217 ? 6.044 -6.606 -17.825 1.00 88.06 217 LEU A N 1
ATOM 1703 C CA . LEU A 1 217 ? 6.595 -5.556 -18.657 1.00 88.06 217 LEU A CA 1
ATOM 1704 C C . LEU A 1 217 ? 5.641 -5.231 -19.792 1.00 88.06 217 LEU A C 1
ATOM 1706 O O . LEU A 1 217 ? 4.741 -5.987 -20.151 1.00 88.06 217 LEU A O 1
ATOM 1710 N N . LEU A 1 218 ? 5.836 -4.045 -20.329 1.00 88.69 218 LEU A N 1
ATOM 1711 C CA . LEU A 1 218 ? 4.981 -3.411 -21.297 1.00 88.69 218 LEU A CA 1
ATOM 1712 C C . LEU A 1 218 ? 5.862 -2.969 -22.461 1.00 88.69 218 LEU A C 1
ATOM 1714 O O . LEU A 1 218 ? 6.556 -1.954 -22.408 1.00 88.69 218 LEU A O 1
ATOM 1718 N N . ALA A 1 219 ? 5.879 -3.785 -23.503 1.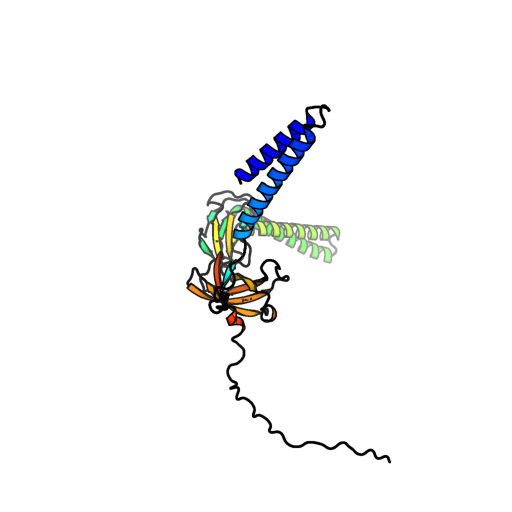00 88.62 219 ALA A N 1
ATOM 1719 C CA . ALA A 1 219 ? 6.599 -3.533 -24.734 1.00 88.62 219 ALA A CA 1
ATOM 1720 C C . ALA A 1 219 ? 5.865 -2.478 -25.563 1.00 88.62 219 ALA A C 1
ATOM 1722 O O . ALA A 1 219 ? 4.788 -2.728 -26.106 1.00 88.62 219 ALA A O 1
ATOM 1723 N N . LYS A 1 220 ? 6.474 -1.297 -25.676 1.00 90.00 220 LYS A N 1
ATOM 1724 C CA . LYS A 1 220 ? 6.014 -0.211 -26.543 1.00 90.00 220 LYS A CA 1
ATOM 1725 C C . LYS A 1 220 ? 6.599 -0.409 -27.931 1.00 90.00 220 LYS A C 1
ATOM 1727 O O . LYS A 1 220 ? 7.810 -0.278 -28.127 1.00 90.00 220 LYS A O 1
ATOM 1732 N N . ILE A 1 221 ? 5.735 -0.722 -28.889 1.00 88.31 221 ILE A N 1
ATOM 1733 C CA . ILE A 1 221 ? 6.111 -1.060 -30.261 1.00 88.31 221 ILE A CA 1
ATOM 1734 C C . ILE A 1 221 ? 5.503 -0.029 -31.207 1.00 88.31 221 ILE A C 1
ATOM 1736 O O . ILE A 1 221 ? 4.307 0.252 -31.164 1.00 88.31 221 ILE A O 1
ATOM 1740 N N . LEU A 1 222 ? 6.324 0.521 -32.099 1.00 88.12 222 LEU A N 1
ATOM 1741 C CA . LEU A 1 222 ? 5.847 1.335 -33.215 1.00 88.12 222 LEU A CA 1
ATOM 1742 C C . LEU A 1 222 ? 5.630 0.433 -34.428 1.00 88.12 222 LEU A C 1
ATOM 1744 O O . LEU A 1 222 ? 6.583 -0.006 -35.077 1.00 88.12 222 LEU A O 1
ATOM 1748 N N . TYR A 1 223 ? 4.365 0.147 -34.721 1.00 85.75 223 TYR A N 1
ATOM 1749 C CA . TYR A 1 223 ? 3.976 -0.752 -35.799 1.00 85.75 223 TYR A CA 1
ATOM 1750 C C . TYR A 1 223 ? 3.663 0.034 -37.079 1.00 85.75 223 TYR A C 1
ATOM 1752 O O . TYR A 1 223 ? 2.976 1.050 -37.005 1.00 85.75 223 TYR A O 1
ATOM 1760 N N . PRO A 1 224 ? 4.123 -0.378 -38.272 1.00 87.06 224 PRO A N 1
ATOM 1761 C CA . PRO A 1 224 ? 3.757 0.305 -39.513 1.00 87.06 224 PRO A CA 1
ATOM 1762 C C . PRO A 1 224 ? 2.247 0.243 -39.778 1.00 87.06 224 PRO A C 1
ATOM 1764 O O . PRO A 1 224 ? 1.634 -0.821 -39.673 1.00 87.06 224 PRO A O 1
ATOM 1767 N N . SER A 1 225 ? 1.651 1.364 -40.192 1.00 84.50 225 SER A N 1
ATOM 1768 C CA . SER A 1 225 ? 0.201 1.465 -40.420 1.00 84.50 225 SER A CA 1
ATOM 1769 C C . SER A 1 225 ? -0.325 0.536 -41.524 1.00 84.50 225 SER A C 1
ATOM 1771 O O . SER A 1 225 ? -1.493 0.153 -41.498 1.00 84.50 225 SER A O 1
ATOM 1773 N N . ILE A 1 226 ? 0.530 0.110 -42.463 1.00 85.50 226 ILE A N 1
ATOM 1774 C CA . ILE A 1 226 ? 0.168 -0.818 -43.550 1.00 85.50 226 ILE A CA 1
ATOM 1775 C C . ILE A 1 226 ? -0.337 -2.177 -43.037 1.00 85.50 226 ILE A C 1
ATOM 1777 O O . ILE A 1 226 ? -1.183 -2.799 -43.677 1.00 85.50 226 ILE A O 1
ATOM 1781 N N . TYR A 1 227 ? 0.128 -2.603 -41.862 1.00 82.38 227 TYR A N 1
ATOM 1782 C CA . TYR A 1 227 ? -0.238 -3.872 -41.228 1.00 82.38 227 TYR A CA 1
ATOM 1783 C C . TYR A 1 227 ? -1.318 -3.708 -40.153 1.00 82.38 227 TYR A C 1
ATOM 1785 O O . TYR A 1 227 ? -1.561 -4.621 -39.370 1.00 82.38 227 TYR A O 1
ATOM 1793 N N . TYR A 1 228 ? -1.992 -2.553 -40.100 1.00 82.94 228 TYR A N 1
ATOM 1794 C CA . TYR A 1 228 ? -3.022 -2.273 -39.097 1.00 82.94 228 TYR A CA 1
ATOM 1795 C C . TYR A 1 228 ? -4.112 -3.353 -39.032 1.00 82.94 228 TYR A C 1
ATOM 1797 O O . TYR A 1 228 ? -4.575 -3.700 -37.952 1.00 82.94 228 TYR A O 1
ATOM 1805 N N . LYS A 1 229 ? -4.486 -3.927 -40.182 1.00 84.50 229 LYS A N 1
ATOM 1806 C CA . LYS A 1 229 ? -5.505 -4.987 -40.266 1.00 84.50 229 LYS A CA 1
ATOM 1807 C C . LYS A 1 229 ? -5.104 -6.283 -39.553 1.00 84.50 229 LYS A C 1
ATOM 1809 O O . LYS A 1 229 ? -5.986 -7.042 -39.166 1.00 84.50 229 LYS A O 1
ATOM 1814 N N . ASP A 1 230 ? -3.806 -6.519 -39.373 1.00 81.75 230 ASP A N 1
ATOM 1815 C CA . ASP A 1 230 ? -3.267 -7.743 -38.773 1.00 81.75 230 ASP A CA 1
ATOM 1816 C C . ASP A 1 230 ? -3.073 -7.615 -37.249 1.00 81.75 230 ASP A C 1
ATOM 1818 O O . ASP A 1 230 ? -2.752 -8.608 -36.577 1.00 81.75 230 ASP A O 1
ATOM 1822 N N . LEU A 1 231 ? -3.261 -6.401 -36.707 1.00 83.38 231 LEU A N 1
ATOM 1823 C CA . LEU A 1 231 ? -3.197 -6.090 -35.282 1.00 83.38 231 LEU A CA 1
ATOM 1824 C C . LEU A 1 231 ? -4.533 -6.420 -34.616 1.00 83.38 231 LEU A C 1
ATOM 1826 O O . LEU A 1 231 ? -5.546 -5.757 -34.830 1.00 83.38 231 LEU A O 1
ATOM 1830 N N . VAL A 1 232 ? -4.514 -7.440 -33.762 1.00 87.12 232 VAL A N 1
ATOM 1831 C CA . VAL A 1 232 ? -5.672 -7.877 -32.981 1.00 87.12 232 VAL A CA 1
ATOM 1832 C C . VAL A 1 232 ? -5.268 -7.928 -31.514 1.00 87.12 232 VAL A C 1
ATOM 1834 O O . VAL A 1 232 ? -4.222 -8.480 -31.171 1.00 87.12 232 VAL A O 1
ATOM 1837 N N . ILE A 1 233 ? -6.100 -7.352 -30.647 1.00 89.31 233 ILE A N 1
ATOM 1838 C CA . ILE A 1 233 ? -5.915 -7.429 -29.194 1.00 89.31 233 ILE A CA 1
ATOM 1839 C C . ILE A 1 233 ? -5.996 -8.901 -28.766 1.00 89.31 233 ILE A C 1
ATOM 1841 O O . ILE A 1 233 ? -6.874 -9.639 -29.207 1.00 89.31 233 ILE A O 1
ATOM 1845 N N . GLY A 1 234 ? -5.065 -9.332 -27.921 1.00 88.12 234 GLY A N 1
ATOM 1846 C CA . GLY A 1 234 ? -4.918 -10.708 -27.454 1.00 88.12 234 GLY A CA 1
ATOM 1847 C C . GLY A 1 234 ? -3.983 -11.571 -28.306 1.00 88.12 234 GLY A C 1
ATOM 1848 O O . GLY A 1 234 ? -3.683 -12.697 -27.911 1.00 88.12 234 GLY A O 1
ATOM 1849 N N . LYS A 1 235 ? -3.491 -11.070 -29.445 1.00 87.50 235 LYS A N 1
ATOM 1850 C CA . LYS A 1 235 ? -2.546 -11.799 -30.300 1.00 87.50 235 LYS A CA 1
ATOM 1851 C C . LYS A 1 235 ? -1.142 -11.801 -29.692 1.00 87.50 235 LYS A C 1
ATOM 1853 O O . LYS A 1 235 ? -0.665 -10.763 -29.236 1.00 87.50 235 LYS A O 1
ATOM 1858 N N . THR A 1 236 ? -0.486 -12.957 -29.720 1.00 88.12 236 THR A N 1
ATOM 1859 C CA . THR A 1 236 ? 0.898 -13.125 -29.257 1.00 88.12 236 THR A CA 1
ATOM 1860 C C . THR A 1 236 ? 1.889 -12.765 -30.363 1.00 88.12 236 THR A C 1
ATOM 1862 O O . THR A 1 236 ? 1.701 -13.152 -31.519 1.00 88.12 236 THR A O 1
ATOM 1865 N N . ILE A 1 237 ? 2.944 -12.048 -29.997 1.00 86.69 237 ILE A N 1
ATOM 1866 C CA . ILE A 1 237 ? 4.096 -11.686 -30.824 1.00 86.69 237 ILE A CA 1
ATOM 1867 C C . ILE A 1 237 ? 5.383 -12.125 -30.134 1.00 86.69 237 ILE A C 1
ATOM 1869 O O . ILE A 1 237 ? 5.432 -12.202 -28.911 1.00 86.69 237 ILE A O 1
ATOM 1873 N N . THR A 1 238 ? 6.428 -12.374 -30.914 1.00 88.31 238 THR A N 1
ATOM 1874 C CA . THR A 1 238 ? 7.761 -12.680 -30.384 1.00 88.31 238 THR A CA 1
ATOM 1875 C C . THR A 1 238 ? 8.643 -11.444 -30.500 1.00 88.31 238 THR A C 1
ATOM 1877 O O . THR A 1 238 ? 8.754 -10.850 -31.580 1.00 88.31 238 THR A O 1
ATOM 1880 N N . ILE A 1 239 ? 9.254 -11.058 -29.385 1.00 87.31 239 ILE A N 1
ATOM 1881 C CA . ILE A 1 239 ? 10.167 -9.925 -29.269 1.00 87.31 239 ILE A CA 1
ATOM 1882 C C . ILE A 1 239 ? 11.542 -10.489 -28.937 1.00 87.31 239 ILE A C 1
ATOM 1884 O O . ILE A 1 239 ? 11.696 -11.209 -27.957 1.00 87.31 239 ILE A O 1
ATOM 1888 N N . HIS A 1 240 ? 12.534 -10.162 -29.751 1.00 88.56 240 HIS A N 1
ATOM 1889 C CA . HIS A 1 240 ? 13.928 -10.437 -29.444 1.00 88.56 240 HIS A CA 1
ATOM 1890 C C . HIS A 1 240 ? 14.483 -9.273 -28.621 1.00 88.56 240 HIS A C 1
ATOM 1892 O O . HIS A 1 240 ? 14.380 -8.134 -29.063 1.00 88.56 240 HIS A O 1
ATOM 1898 N N . VAL A 1 241 ? 15.005 -9.520 -27.423 1.00 88.12 241 VAL A N 1
ATOM 1899 C CA . VAL A 1 241 ? 15.575 -8.485 -26.548 1.00 88.12 241 VAL A CA 1
ATOM 1900 C C . VAL A 1 241 ? 17.071 -8.381 -26.815 1.00 88.12 241 VAL A C 1
ATOM 1902 O O . VAL A 1 241 ? 17.805 -9.340 -26.584 1.00 88.12 241 VAL A O 1
ATOM 1905 N N . ASP A 1 242 ? 17.521 -7.211 -27.265 1.00 86.12 242 ASP A N 1
ATOM 1906 C CA . ASP A 1 242 ? 18.876 -7.008 -27.783 1.00 86.12 242 ASP A CA 1
ATOM 1907 C C . ASP A 1 242 ? 19.933 -7.146 -26.666 1.00 86.12 242 ASP A C 1
ATOM 1909 O O . ASP A 1 242 ? 21.021 -7.667 -26.899 1.00 86.12 242 ASP A O 1
ATOM 1913 N N . GLU A 1 243 ? 19.635 -6.707 -25.435 1.00 86.00 243 GLU A N 1
ATOM 1914 C CA . GLU A 1 243 ? 20.595 -6.752 -24.320 1.00 86.00 243 GLU A CA 1
ATOM 1915 C C . GLU A 1 243 ? 20.747 -8.141 -23.684 1.00 86.00 243 GLU A C 1
ATOM 1917 O O . GLU A 1 243 ? 21.793 -8.433 -23.103 1.00 86.00 243 GLU A O 1
ATOM 1922 N N . SER A 1 244 ? 19.713 -8.984 -23.758 1.00 82.12 244 SER A N 1
ATOM 1923 C CA . SER A 1 244 ? 19.719 -10.328 -23.164 1.00 82.12 244 SER A CA 1
ATOM 1924 C C . SER A 1 244 ? 19.930 -11.440 -24.194 1.00 82.12 244 SER A C 1
ATOM 1926 O O . SER A 1 244 ? 20.119 -12.583 -23.779 1.00 82.12 244 SER A O 1
ATOM 1928 N N . ASP A 1 245 ? 19.873 -11.130 -25.493 1.00 83.56 245 ASP A N 1
ATOM 1929 C CA . ASP A 1 245 ? 19.891 -12.099 -26.600 1.00 83.56 245 ASP A CA 1
ATOM 1930 C C . ASP A 1 245 ? 18.830 -13.209 -26.427 1.00 83.56 245 ASP A C 1
ATOM 1932 O O . ASP A 1 245 ? 19.050 -14.385 -26.715 1.00 83.56 245 ASP A O 1
ATOM 1936 N N . THR A 1 246 ? 17.661 -12.841 -25.890 1.00 84.81 246 THR A N 1
ATOM 1937 C CA . THR A 1 246 ? 16.551 -13.760 -25.598 1.00 84.81 246 THR A CA 1
ATOM 1938 C C . THR A 1 246 ? 15.312 -13.402 -26.406 1.00 84.81 246 THR A C 1
ATOM 1940 O O . THR A 1 246 ? 14.992 -12.234 -26.617 1.00 84.81 246 THR A O 1
ATOM 1943 N N . GLU A 1 247 ? 14.593 -14.423 -26.872 1.00 86.38 247 GLU A N 1
ATOM 1944 C CA . GLU A 1 247 ? 13.267 -14.255 -27.466 1.00 86.38 247 GLU A CA 1
ATOM 1945 C C . GLU A 1 247 ? 12.191 -14.435 -26.401 1.00 86.38 247 GLU A C 1
ATOM 1947 O O . GLU A 1 247 ? 12.203 -15.402 -25.640 1.00 86.38 247 GLU A O 1
ATOM 1952 N N . VAL A 1 248 ? 11.247 -13.499 -26.365 1.00 87.88 248 VAL A N 1
ATOM 1953 C CA . VAL A 1 248 ? 10.196 -13.452 -25.356 1.00 87.88 248 VAL A CA 1
ATOM 1954 C C . VAL A 1 248 ? 8.851 -13.260 -26.038 1.00 87.88 248 VAL A C 1
ATOM 1956 O O . VAL A 1 248 ? 8.702 -12.454 -26.961 1.00 87.88 248 VAL A O 1
ATOM 1959 N N . GLU A 1 249 ? 7.859 -14.028 -25.601 1.00 89.44 249 GLU A N 1
ATOM 1960 C CA . GLU A 1 249 ? 6.488 -13.880 -26.073 1.00 89.44 249 GLU A CA 1
ATOM 1961 C C . GLU A 1 249 ? 5.805 -12.706 -25.363 1.00 89.44 249 GLU A C 1
ATOM 1963 O O . GLU A 1 249 ? 5.860 -12.576 -24.140 1.00 89.44 249 GLU A O 1
ATOM 1968 N N . ALA A 1 250 ? 5.128 -11.861 -26.136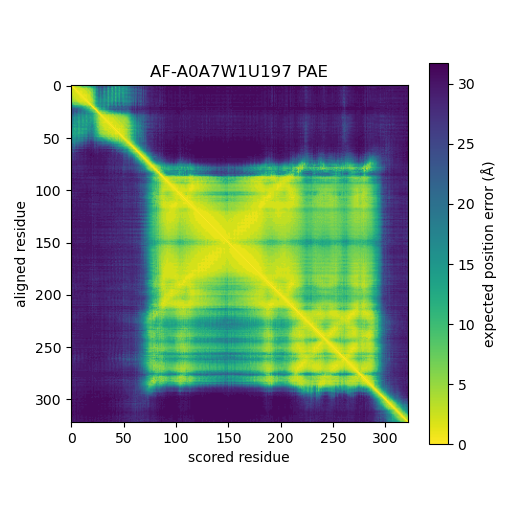 1.00 89.06 250 ALA A N 1
ATOM 1969 C CA . ALA A 1 250 ? 4.340 -10.745 -25.635 1.00 89.06 250 ALA A CA 1
ATOM 1970 C C . ALA A 1 250 ? 2.927 -10.785 -26.217 1.00 89.06 250 ALA A C 1
ATOM 1972 O O . ALA A 1 250 ? 2.738 -11.100 -27.391 1.00 89.06 250 ALA A O 1
ATOM 1973 N N . GLN A 1 251 ? 1.919 -10.431 -25.429 1.00 91.19 251 GLN A N 1
ATOM 1974 C CA . GLN A 1 251 ? 0.529 -10.381 -25.870 1.00 91.19 251 GLN A CA 1
ATOM 1975 C C . GLN A 1 251 ? 0.090 -8.939 -26.112 1.00 91.19 251 GLN A C 1
ATOM 1977 O O . GLN A 1 251 ? 0.207 -8.097 -25.231 1.00 91.19 251 GLN A O 1
ATOM 1982 N N . ILE A 1 252 ? -0.467 -8.636 -27.285 1.00 90.69 252 ILE A N 1
ATOM 1983 C CA . ILE A 1 252 ? -0.980 -7.292 -27.585 1.00 90.69 252 ILE A CA 1
ATOM 1984 C C . ILE A 1 252 ? -2.171 -6.988 -26.671 1.00 90.69 252 ILE A C 1
ATOM 1986 O O . ILE A 1 252 ? -3.209 -7.636 -26.782 1.00 90.69 252 ILE A O 1
ATOM 1990 N N . ILE A 1 253 ? -2.053 -5.974 -25.814 1.00 92.44 253 ILE A N 1
ATOM 1991 C CA . ILE A 1 253 ? -3.138 -5.557 -24.911 1.00 92.44 253 ILE A CA 1
ATOM 1992 C C . ILE A 1 253 ? -3.798 -4.255 -25.357 1.00 92.44 253 ILE A C 1
ATOM 1994 O O . ILE A 1 253 ? -4.984 -4.044 -25.103 1.00 92.44 253 ILE A O 1
ATOM 1998 N N . ARG A 1 254 ? -3.055 -3.380 -26.046 1.00 91.06 254 ARG A N 1
ATOM 1999 C CA . ARG A 1 254 ? -3.561 -2.078 -26.480 1.00 91.06 254 ARG A CA 1
ATOM 2000 C C . ARG A 1 254 ? -3.012 -1.698 -27.844 1.00 91.06 254 ARG A C 1
ATOM 2002 O O . ARG A 1 254 ? -1.833 -1.868 -28.135 1.00 91.06 254 ARG A O 1
ATOM 2009 N N . ILE A 1 255 ? -3.887 -1.133 -28.664 1.00 91.00 255 ILE A N 1
ATOM 2010 C CA . ILE A 1 255 ? -3.545 -0.538 -29.953 1.00 91.00 255 ILE A CA 1
ATOM 2011 C C . ILE A 1 255 ? -3.890 0.948 -29.850 1.00 91.00 255 ILE A C 1
ATOM 2013 O O . ILE A 1 255 ? -4.948 1.313 -29.336 1.00 91.00 255 ILE A O 1
ATOM 2017 N N . GLY A 1 256 ? -2.978 1.809 -30.287 1.00 87.25 256 GLY A N 1
ATOM 2018 C CA . GLY A 1 256 ? -3.139 3.255 -30.266 1.00 87.25 256 GLY A CA 1
ATOM 2019 C C . GLY A 1 256 ? -4.353 3.694 -31.082 1.00 87.25 256 GLY A C 1
ATOM 2020 O O . GLY A 1 256 ? -4.637 3.149 -32.143 1.00 87.25 256 GLY A O 1
ATOM 2021 N N . GLY A 1 257 ? -5.077 4.702 -30.595 1.00 86.25 257 GLY A N 1
ATOM 2022 C CA . GLY A 1 257 ? -6.290 5.198 -31.257 1.00 86.25 257 GLY A CA 1
ATOM 2023 C C . GLY A 1 257 ? -6.037 6.063 -32.497 1.00 86.25 257 GLY A C 1
ATOM 2024 O O . GLY A 1 257 ? -6.990 6.443 -33.171 1.00 86.25 257 GLY A O 1
ATOM 2025 N N . ALA A 1 258 ? -4.779 6.398 -32.793 1.00 87.50 258 ALA A N 1
ATOM 2026 C CA . ALA A 1 258 ? -4.401 7.255 -33.908 1.00 87.50 258 ALA A CA 1
ATOM 2027 C C . ALA A 1 258 ? -3.100 6.772 -34.561 1.00 87.50 258 ALA A C 1
ATOM 2029 O O . ALA A 1 258 ? -2.191 6.287 -33.885 1.00 87.50 258 ALA A O 1
ATOM 2030 N N . ILE A 1 259 ? -3.027 6.940 -35.880 1.00 88.88 259 ILE A N 1
ATOM 2031 C CA . ILE A 1 259 ? -1.811 6.744 -36.672 1.00 88.88 259 ILE A CA 1
ATOM 2032 C C . ILE A 1 259 ? -1.057 8.072 -36.679 1.00 88.88 259 ILE A C 1
ATOM 2034 O O . ILE A 1 259 ? -1.647 9.112 -36.970 1.00 88.88 259 ILE A O 1
ATOM 2038 N N . ASP A 1 260 ? 0.239 8.036 -36.388 1.00 89.94 260 ASP A N 1
ATOM 2039 C CA . ASP A 1 260 ? 1.110 9.196 -36.539 1.00 89.94 260 ASP A CA 1
ATOM 2040 C C . ASP A 1 260 ? 1.446 9.386 -38.031 1.00 89.94 260 ASP A C 1
ATOM 2042 O O . ASP A 1 260 ? 2.116 8.531 -38.622 1.00 89.94 260 ASP A O 1
ATOM 2046 N N . PRO A 1 261 ? 1.000 10.484 -38.670 1.00 86.19 261 PRO A N 1
ATOM 2047 C CA . PRO A 1 261 ? 1.232 10.712 -40.092 1.00 86.19 261 PRO A CA 1
ATOM 2048 C C . PRO A 1 261 ? 2.705 10.986 -40.420 1.00 86.19 261 PRO A C 1
ATOM 2050 O O . PRO A 1 261 ? 3.118 10.753 -41.553 1.00 86.19 261 PRO A O 1
ATOM 2053 N N . SER A 1 262 ? 3.503 11.461 -39.456 1.00 89.81 262 SER A N 1
ATOM 2054 C CA . SER A 1 262 ? 4.912 11.796 -39.686 1.00 89.81 262 SER A CA 1
ATOM 2055 C C . SER A 1 262 ? 5.781 10.546 -39.833 1.00 89.81 262 SER A C 1
ATOM 2057 O O . SER A 1 262 ? 6.642 10.481 -40.708 1.00 89.81 262 SER A O 1
ATOM 2059 N N . SER A 1 263 ? 5.508 9.523 -39.022 1.00 87.56 263 SER A N 1
ATOM 2060 C CA . SER A 1 263 ? 6.225 8.248 -39.032 1.00 87.56 263 SER A CA 1
ATOM 2061 C C . SER A 1 263 ? 5.486 7.137 -39.787 1.00 87.56 263 SER A C 1
ATOM 2063 O O . SER A 1 263 ? 6.070 6.089 -40.057 1.00 87.56 263 SER A O 1
ATOM 2065 N N . SER A 1 264 ? 4.213 7.348 -40.149 1.00 89.75 264 SER A N 1
ATOM 2066 C CA . SER A 1 264 ? 3.317 6.311 -40.686 1.00 89.75 264 SER A CA 1
ATOM 2067 C C . SER A 1 264 ? 3.247 5.067 -39.790 1.00 89.75 264 SER A C 1
ATOM 2069 O O . SER A 1 264 ? 3.141 3.934 -40.270 1.00 89.75 264 SER A O 1
ATOM 2071 N N . THR A 1 265 ? 3.312 5.273 -38.472 1.00 88.38 265 THR A N 1
ATOM 2072 C CA . THR A 1 265 ? 3.247 4.202 -37.473 1.00 88.38 265 THR A CA 1
ATOM 2073 C C . THR A 1 265 ? 2.041 4.346 -36.553 1.00 88.38 265 THR A C 1
ATOM 2075 O O . THR A 1 265 ? 1.440 5.412 -36.427 1.00 88.38 265 THR A O 1
ATOM 2078 N N . ILE A 1 266 ? 1.675 3.240 -35.921 1.00 89.00 266 ILE A N 1
ATOM 2079 C CA . ILE A 1 266 ? 0.687 3.152 -34.858 1.00 89.00 266 ILE A CA 1
ATOM 2080 C C . ILE A 1 266 ? 1.370 2.577 -33.617 1.00 89.00 266 ILE A C 1
ATOM 2082 O O . ILE A 1 266 ? 2.128 1.609 -33.706 1.00 89.00 266 ILE A O 1
ATOM 2086 N N . ALA A 1 267 ? 1.128 3.187 -32.460 1.00 90.62 267 ALA A N 1
ATOM 2087 C CA . ALA A 1 267 ? 1.640 2.672 -31.197 1.00 90.62 267 ALA A CA 1
ATOM 2088 C C . ALA A 1 267 ? 0.876 1.400 -30.810 1.00 90.62 267 ALA A C 1
ATOM 2090 O O . ALA A 1 267 ? -0.351 1.375 -30.854 1.00 90.62 267 ALA A O 1
ATOM 2091 N N . VAL A 1 268 ? 1.590 0.354 -30.421 1.00 89.88 268 VAL A N 1
ATOM 2092 C CA . VAL A 1 268 ? 1.031 -0.901 -29.921 1.00 89.88 268 VAL A CA 1
ATOM 2093 C C . VAL A 1 268 ? 1.718 -1.204 -28.603 1.00 89.88 268 VAL A C 1
ATOM 2095 O O . VAL A 1 268 ? 2.945 -1.189 -28.532 1.00 89.88 268 VAL A O 1
ATOM 2098 N N . ASP A 1 269 ? 0.933 -1.472 -27.567 1.00 91.50 269 ASP A N 1
ATOM 2099 C CA . ASP A 1 269 ? 1.456 -1.952 -26.297 1.00 91.50 269 ASP A CA 1
ATOM 2100 C C . ASP A 1 269 ? 1.180 -3.453 -26.177 1.00 91.50 269 ASP A C 1
ATOM 2102 O O . ASP A 1 269 ? 0.027 -3.903 -26.265 1.00 91.50 269 ASP A O 1
ATOM 2106 N N . ALA A 1 270 ? 2.244 -4.222 -25.965 1.00 90.19 270 ALA A N 1
ATOM 2107 C CA . ALA A 1 270 ? 2.177 -5.649 -25.690 1.00 90.19 270 ALA A CA 1
ATOM 2108 C C . ALA A 1 270 ? 2.682 -5.951 -24.275 1.00 90.19 270 ALA A C 1
ATOM 2110 O O . ALA A 1 270 ? 3.684 -5.397 -23.833 1.00 90.19 270 ALA A O 1
ATOM 2111 N N . GLU A 1 271 ? 1.979 -6.810 -23.550 1.00 91.12 271 GLU A N 1
ATOM 2112 C CA . GLU A 1 271 ? 2.365 -7.264 -22.219 1.00 91.12 271 GLU A CA 1
ATOM 2113 C C . GLU A 1 271 ? 3.310 -8.464 -22.319 1.00 91.12 271 GLU A C 1
ATOM 2115 O O . GLU A 1 271 ? 3.047 -9.398 -23.073 1.00 91.12 271 GLU A O 1
ATOM 2120 N N . ILE A 1 272 ? 4.388 -8.440 -21.541 1.00 89.44 272 ILE A N 1
ATOM 2121 C CA . ILE A 1 272 ? 5.338 -9.539 -21.375 1.00 89.44 272 ILE A CA 1
ATOM 2122 C C . ILE A 1 272 ? 5.215 -10.066 -19.946 1.00 89.44 272 ILE A C 1
ATOM 2124 O O . ILE A 1 272 ? 5.308 -9.287 -18.991 1.00 89.44 272 ILE A O 1
ATOM 2128 N N . ASP A 1 273 ? 5.061 -11.382 -19.803 1.00 88.19 273 ASP A N 1
ATOM 2129 C CA . ASP A 1 273 ? 5.233 -12.056 -18.514 1.00 88.19 273 ASP A CA 1
ATOM 2130 C C . ASP A 1 273 ? 6.734 -12.217 -18.234 1.00 88.19 273 ASP A C 1
ATOM 2132 O O . ASP A 1 273 ? 7.448 -12.900 -18.968 1.00 88.19 273 ASP A O 1
ATOM 2136 N N . ASN A 1 274 ? 7.225 -11.535 -17.201 1.00 86.00 274 ASN A N 1
ATOM 2137 C CA . ASN A 1 274 ? 8.645 -11.423 -16.880 1.00 86.00 274 ASN A CA 1
ATOM 2138 C C . ASN A 1 274 ? 9.002 -12.093 -15.540 1.00 86.00 274 ASN A C 1
ATOM 2140 O O . ASN A 1 274 ? 10.003 -11.760 -14.910 1.00 86.00 274 ASN A O 1
ATOM 2144 N N . ARG A 1 275 ? 8.192 -13.058 -15.092 1.00 77.31 275 ARG A N 1
ATOM 2145 C CA . ARG A 1 275 ? 8.460 -13.815 -13.855 1.00 77.31 275 ARG A CA 1
ATOM 2146 C C . ARG A 1 275 ? 9.768 -14.605 -13.909 1.00 77.31 275 ARG A C 1
ATOM 2148 O O . ARG A 1 275 ? 10.521 -14.590 -12.943 1.00 77.31 275 ARG A O 1
ATOM 2155 N N . ASP A 1 276 ? 10.055 -15.222 -15.056 1.00 75.19 276 ASP A N 1
ATOM 2156 C CA . ASP A 1 276 ? 11.243 -16.066 -15.255 1.00 75.19 276 ASP A CA 1
ATOM 2157 C C . ASP A 1 276 ? 12.259 -15.466 -16.243 1.00 75.19 276 ASP A C 1
ATOM 2159 O O . ASP A 1 276 ? 13.389 -15.942 -16.341 1.00 75.19 276 ASP A O 1
ATOM 2163 N N . ALA A 1 277 ? 11.876 -14.421 -16.985 1.00 69.25 277 ALA A N 1
ATOM 2164 C CA . ALA A 1 277 ? 12.679 -13.894 -18.091 1.00 69.25 277 ALA A CA 1
ATOM 2165 C C . ALA A 1 277 ? 13.798 -12.935 -17.642 1.00 69.25 277 ALA A C 1
ATOM 2167 O O . ALA A 1 277 ? 14.714 -12.658 -18.413 1.00 69.25 277 ALA A O 1
ATOM 2168 N N . GLY A 1 278 ? 13.763 -12.447 -16.395 1.00 80.56 278 GLY A N 1
ATOM 2169 C CA . GLY A 1 278 ? 14.837 -11.631 -15.817 1.00 80.56 278 GLY A CA 1
ATOM 2170 C C . GLY A 1 278 ? 15.058 -10.276 -16.501 1.00 80.56 278 GLY A C 1
ATOM 2171 O O . GLY A 1 278 ? 16.075 -9.627 -16.248 1.00 80.56 278 GLY A O 1
ATOM 2172 N N . LEU A 1 279 ? 14.120 -9.839 -17.340 1.00 85.19 279 LEU A N 1
ATOM 2173 C CA . LEU A 1 279 ? 14.184 -8.582 -18.073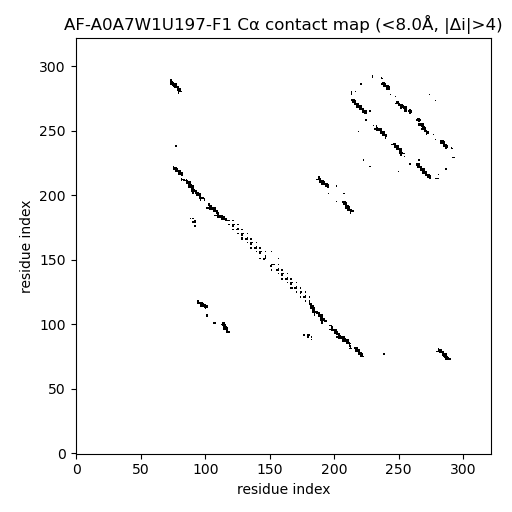 1.00 85.19 279 LEU A CA 1
ATOM 2174 C C . LEU A 1 279 ? 14.008 -7.401 -17.118 1.00 85.19 279 LEU A C 1
ATOM 2176 O O . LEU A 1 279 ? 13.428 -7.523 -16.036 1.00 85.19 279 LEU A O 1
ATOM 2180 N N . ILE A 1 280 ? 14.490 -6.236 -17.531 1.00 83.25 280 ILE A N 1
ATOM 2181 C CA . ILE A 1 280 ? 14.391 -4.999 -16.757 1.00 83.25 280 ILE A CA 1
ATOM 2182 C C . ILE A 1 280 ? 13.756 -3.927 -17.653 1.00 83.25 280 ILE A C 1
ATOM 2184 O O . ILE A 1 280 ? 14.045 -3.887 -18.855 1.00 83.25 280 ILE A O 1
ATOM 2188 N N . PRO A 1 281 ? 12.889 -3.054 -17.109 1.00 84.06 281 PRO A N 1
ATOM 2189 C CA . PRO A 1 281 ? 12.441 -1.862 -17.818 1.00 84.06 281 PRO A CA 1
ATOM 2190 C C . PRO A 1 281 ? 13.619 -1.054 -18.380 1.00 84.06 281 PRO A C 1
ATOM 2192 O O . PRO A 1 281 ? 14.683 -0.952 -17.776 1.00 84.06 281 PRO A O 1
ATOM 2195 N N . GLY A 1 282 ? 13.436 -0.485 -19.567 1.00 84.25 282 GLY A N 1
ATOM 2196 C CA . GLY A 1 282 ? 14.469 0.251 -20.295 1.00 84.25 282 GLY A CA 1
ATOM 2197 C C . GLY A 1 282 ? 15.253 -0.583 -21.310 1.00 84.25 282 GLY A C 1
ATOM 2198 O O . GLY A 1 282 ? 15.880 0.010 -22.187 1.00 84.25 282 GLY A O 1
ATOM 2199 N N . MET A 1 283 ? 15.178 -1.918 -21.255 1.00 87.00 283 MET A N 1
ATOM 2200 C CA . MET A 1 283 ? 15.729 -2.785 -22.303 1.00 87.00 283 MET A CA 1
ATOM 2201 C C . MET A 1 283 ? 15.064 -2.521 -23.656 1.00 87.00 283 MET A C 1
ATOM 2203 O O . MET A 1 283 ? 13.889 -2.133 -23.744 1.00 87.00 283 MET A O 1
ATOM 2207 N N . THR A 1 284 ? 15.822 -2.750 -24.721 1.00 86.44 284 THR A N 1
ATOM 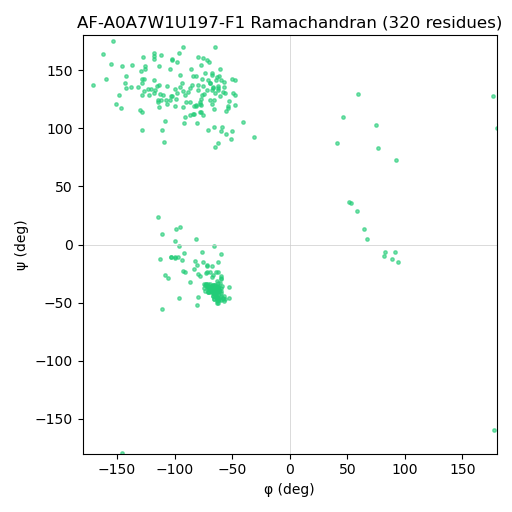2208 C CA . THR A 1 284 ? 15.371 -2.591 -26.095 1.00 86.44 284 THR A CA 1
ATOM 2209 C C . THR A 1 284 ? 15.317 -3.930 -26.811 1.00 86.44 284 THR A C 1
ATOM 2211 O O . THR A 1 284 ? 15.976 -4.901 -26.465 1.00 86.44 284 THR A O 1
ATOM 2214 N N . GLY A 1 285 ? 14.455 -4.024 -27.809 1.00 86.06 285 GLY A N 1
ATOM 2215 C CA . GLY A 1 285 ? 14.322 -5.254 -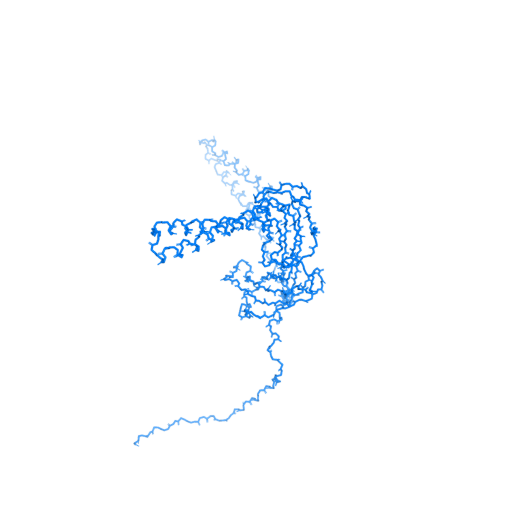28.566 1.00 86.06 285 GLY A CA 1
ATOM 2216 C C . GLY A 1 285 ? 13.833 -5.020 -29.971 1.00 86.06 285 GLY A C 1
ATOM 2217 O O . GLY A 1 285 ? 13.457 -3.912 -30.355 1.00 86.06 285 GLY A O 1
ATOM 2218 N N . THR A 1 286 ? 13.787 -6.082 -30.749 1.00 83.94 286 THR A N 1
ATOM 2219 C CA . THR A 1 286 ? 13.276 -6.079 -32.103 1.00 83.94 286 THR A CA 1
ATOM 2220 C C . THR A 1 286 ? 12.138 -7.078 -32.241 1.00 83.94 286 THR A C 1
ATOM 2222 O O . THR A 1 286 ? 12.236 -8.244 -31.877 1.00 83.94 286 THR A O 1
ATOM 2225 N N . THR A 1 287 ? 11.013 -6.612 -32.778 1.00 79.50 287 THR A N 1
ATOM 2226 C CA . THR A 1 287 ? 9.870 -7.486 -33.076 1.00 79.50 287 THR A CA 1
ATOM 2227 C C . THR A 1 287 ? 9.909 -7.864 -34.547 1.00 79.50 287 THR A C 1
ATOM 2229 O O . THR A 1 287 ? 10.007 -6.975 -35.393 1.00 79.50 287 THR A O 1
ATOM 2232 N N . ASN A 1 288 ? 9.794 -9.155 -34.871 1.00 73.38 288 ASN A N 1
ATOM 2233 C CA . ASN A 1 288 ? 9.661 -9.597 -36.257 1.00 73.38 288 ASN A CA 1
ATOM 2234 C C . ASN A 1 288 ? 8.196 -9.508 -36.709 1.00 73.38 288 ASN A C 1
ATOM 2236 O O . ASN A 1 288 ? 7.337 -10.268 -36.257 1.00 73.38 288 ASN A O 1
ATOM 2240 N N . ILE A 1 289 ? 7.922 -8.600 -37.644 1.00 63.56 289 ILE A N 1
ATOM 2241 C CA . ILE A 1 289 ? 6.586 -8.325 -38.197 1.00 63.56 289 ILE A CA 1
ATOM 2242 C C . ILE A 1 289 ? 5.951 -9.564 -38.864 1.00 63.56 289 ILE A C 1
ATOM 2244 O O . ILE A 1 289 ? 4.733 -9.736 -38.814 1.00 63.56 289 ILE A O 1
ATOM 2248 N N . ASN A 1 290 ? 6.751 -10.487 -39.414 1.00 59.19 290 ASN A N 1
ATOM 2249 C CA . ASN A 1 290 ? 6.233 -11.679 -40.099 1.00 59.19 290 ASN A CA 1
ATOM 2250 C C . ASN A 1 290 ? 5.620 -12.723 -39.151 1.00 59.19 290 ASN A C 1
ATOM 2252 O O . ASN A 1 290 ? 4.833 -13.559 -39.600 1.00 59.19 290 ASN A O 1
ATOM 2256 N N . SER A 1 291 ? 5.927 -12.666 -37.849 1.00 54.19 291 SER A N 1
ATOM 2257 C CA . SER A 1 291 ? 5.355 -13.573 -36.840 1.00 54.19 291 SER A CA 1
ATOM 2258 C C . SER A 1 291 ? 3.825 -13.476 -36.756 1.00 54.19 291 SER A C 1
ATOM 2260 O O . SER A 1 291 ? 3.153 -14.471 -36.485 1.00 54.19 291 SER A O 1
ATOM 2262 N N . LEU A 1 292 ? 3.244 -12.319 -37.106 1.00 54.66 292 LEU A N 1
ATOM 2263 C CA . LEU A 1 292 ? 1.794 -12.125 -37.144 1.00 54.66 292 LEU A CA 1
ATOM 2264 C C . LEU A 1 292 ? 1.088 -12.932 -38.245 1.00 54.66 292 LEU A C 1
ATOM 2266 O O . LEU A 1 292 ? -0.131 -13.097 -38.166 1.00 54.66 292 LEU A O 1
ATOM 2270 N N . ARG A 1 293 ? 1.813 -13.412 -39.262 1.00 49.94 293 ARG A N 1
ATOM 2271 C CA . ARG A 1 293 ? 1.243 -14.072 -40.447 1.00 49.94 293 ARG A CA 1
ATOM 2272 C C . ARG A 1 293 ? 1.260 -15.605 -40.359 1.00 49.94 293 ARG A C 1
ATOM 2274 O O . ARG A 1 293 ? 0.629 -16.266 -41.172 1.00 49.94 293 ARG A O 1
ATOM 2281 N N . LEU A 1 294 ? 1.963 -16.182 -39.380 1.00 41.22 294 LEU A N 1
ATOM 2282 C CA . LEU A 1 294 ? 2.390 -17.591 -39.394 1.00 41.22 294 LEU A CA 1
ATOM 2283 C C . LEU A 1 294 ? 1.473 -18.594 -38.658 1.00 41.22 294 LEU A C 1
ATOM 2285 O O . LEU A 1 294 ? 1.891 -19.726 -38.432 1.00 41.22 294 LEU A O 1
ATOM 2289 N N . LYS A 1 295 ? 0.224 -18.248 -38.310 1.00 37.34 295 LYS A N 1
ATOM 2290 C CA . LYS A 1 295 ? -0.746 -19.225 -37.752 1.00 37.34 295 LYS A CA 1
ATOM 2291 C C . LYS A 1 295 ? -1.923 -19.585 -38.665 1.00 37.34 295 LYS A C 1
ATOM 2293 O O . LYS A 1 295 ? -2.805 -20.318 -38.233 1.00 37.34 295 LYS A O 1
ATOM 2298 N N . GLU A 1 296 ? -1.907 -19.167 -39.928 1.00 40.34 296 GLU A N 1
ATOM 2299 C CA . GLU A 1 296 ? -2.824 -19.701 -40.939 1.00 40.34 296 GLU A CA 1
ATOM 2300 C C . GLU A 1 296 ? -2.044 -20.461 -42.017 1.00 40.34 296 GLU A C 1
ATOM 2302 O O . GLU A 1 296 ? -1.180 -19.907 -42.692 1.00 40.34 296 GLU A O 1
ATOM 2307 N N . ASN A 1 297 ? -2.425 -21.733 -42.178 1.00 31.22 297 ASN A N 1
ATOM 2308 C CA . ASN A 1 297 ? -2.149 -22.634 -43.303 1.00 31.22 297 ASN A CA 1
ATOM 2309 C C . ASN A 1 297 ? -0.902 -23.526 -43.201 1.00 31.22 297 ASN A C 1
ATOM 2311 O O . ASN A 1 297 ? 0.040 -23.407 -43.982 1.00 31.22 297 ASN A O 1
ATOM 2315 N N . ASN A 1 298 ? -0.985 -24.548 -42.343 1.00 37.44 298 ASN A N 1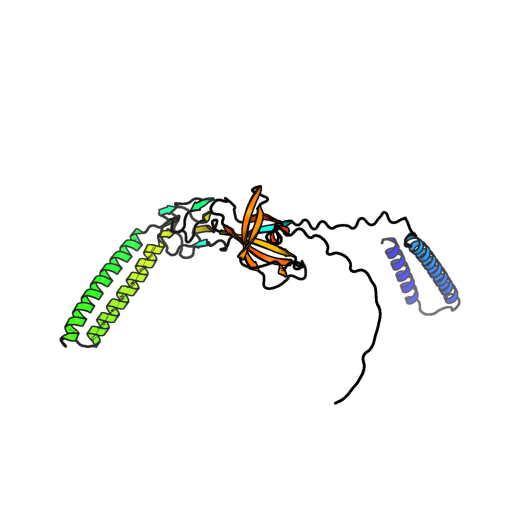
ATOM 2316 C CA . ASN A 1 298 ? -0.395 -25.842 -42.684 1.00 37.44 298 ASN A CA 1
ATOM 2317 C C . ASN A 1 298 ? -1.445 -26.695 -43.414 1.00 37.44 298 ASN A C 1
ATOM 2319 O O . ASN A 1 298 ? -2.500 -26.990 -42.861 1.00 37.44 298 ASN A O 1
ATOM 2323 N N . ASN A 1 299 ? -1.078 -27.116 -44.628 1.00 43.44 299 ASN A N 1
ATOM 2324 C CA . ASN A 1 299 ? -1.742 -28.061 -45.532 1.00 43.44 299 ASN A CA 1
ATOM 2325 C C . ASN A 1 299 ? -2.972 -27.577 -46.316 1.00 43.44 299 ASN A C 1
ATOM 2327 O O . ASN A 1 299 ? -4.085 -28.013 -46.054 1.00 43.44 299 ASN A O 1
ATOM 2331 N N . GLU A 1 300 ? -2.734 -26.907 -47.446 1.00 36.91 300 GLU A N 1
ATOM 2332 C CA . GLU A 1 300 ? -3.373 -27.382 -48.678 1.00 36.91 300 GLU A CA 1
ATOM 2333 C C . GLU A 1 300 ? -2.486 -27.139 -49.904 1.00 36.91 300 GLU A C 1
ATOM 2335 O O . GLU A 1 300 ? -2.083 -26.029 -50.246 1.00 36.91 300 GLU A O 1
ATOM 2340 N N . LYS A 1 301 ? -2.114 -28.252 -50.531 1.00 37.16 301 LYS A N 1
ATOM 2341 C CA . LYS A 1 301 ? -1.264 -28.352 -51.711 1.00 37.16 301 LYS A CA 1
ATOM 2342 C C . LYS A 1 301 ? -2.056 -27.825 -52.909 1.00 37.16 301 LYS A C 1
ATOM 2344 O O . LYS A 1 301 ? -2.868 -28.551 -53.476 1.00 37.16 301 LYS A O 1
ATOM 2349 N N . ILE A 1 302 ? -1.826 -26.570 -53.288 1.00 39.34 302 ILE A N 1
ATOM 2350 C CA . ILE A 1 302 ? -2.456 -25.953 -54.461 1.00 39.34 302 ILE A CA 1
ATOM 2351 C C . ILE A 1 302 ? -1.943 -26.674 -55.715 1.00 39.34 302 ILE A C 1
ATOM 2353 O O . ILE A 1 302 ? -0.828 -26.442 -56.179 1.00 39.34 302 ILE A O 1
ATOM 2357 N N . THR A 1 303 ? -2.756 -27.579 -56.256 1.00 42.97 303 THR A N 1
ATOM 2358 C CA . THR A 1 303 ? -2.627 -28.035 -57.644 1.00 42.97 303 THR A CA 1
ATOM 2359 C C . THR A 1 303 ? -3.502 -27.124 -58.508 1.00 42.97 303 THR A C 1
ATOM 2361 O O . THR A 1 303 ? -4.658 -26.890 -58.155 1.00 42.97 303 THR A O 1
ATOM 2364 N N . PRO A 1 304 ? -2.974 -26.539 -59.598 1.00 46.53 304 PRO A N 1
ATOM 2365 C CA . PRO A 1 304 ? -3.747 -25.613 -60.416 1.00 46.53 304 PRO A CA 1
ATOM 2366 C C . PRO A 1 304 ? -4.872 -26.354 -61.167 1.00 46.53 304 PRO A C 1
ATOM 2368 O O . PRO A 1 304 ? -4.634 -27.450 -61.684 1.00 46.53 304 PRO A O 1
ATOM 2371 N N . PRO A 1 305 ? -6.087 -25.779 -61.257 1.00 44.66 305 PRO A N 1
ATOM 2372 C CA . PRO A 1 305 ? -7.208 -26.401 -61.955 1.00 44.66 305 PRO A CA 1
ATOM 2373 C C . PRO A 1 305 ? -6.967 -26.466 -63.478 1.00 44.66 305 PRO A C 1
ATOM 2375 O O . PRO A 1 305 ? -6.327 -25.571 -64.042 1.00 44.66 305 PRO A O 1
ATOM 2378 N N . PRO A 1 306 ? -7.476 -27.505 -64.170 1.00 44.34 306 PRO A N 1
ATOM 2379 C CA . PRO A 1 306 ? -7.255 -27.686 -65.600 1.00 44.34 306 PRO A CA 1
ATOM 2380 C C . PRO A 1 306 ? -8.023 -26.651 -66.438 1.00 44.34 306 PRO A C 1
ATOM 2382 O O . PRO A 1 306 ? -9.164 -26.294 -66.148 1.00 44.34 306 PRO A O 1
ATOM 2385 N N . LYS A 1 307 ? -7.371 -26.184 -67.507 1.00 41.62 307 LYS A N 1
ATOM 2386 C CA . LYS A 1 307 ? -7.884 -25.212 -68.486 1.00 41.62 307 LYS A CA 1
ATOM 2387 C C . LYS A 1 307 ? -9.055 -25.809 -69.296 1.00 41.62 307 LYS A C 1
ATOM 2389 O O . LYS A 1 307 ? -8.899 -26.925 -69.790 1.00 41.62 307 LYS A O 1
ATOM 2394 N N . PRO A 1 308 ? -10.176 -25.093 -69.508 1.00 38.44 308 PRO A N 1
ATOM 2395 C CA . PRO A 1 308 ? -11.241 -25.554 -70.400 1.00 38.44 308 PRO A CA 1
ATOM 2396 C C . PRO A 1 308 ? -10.907 -25.304 -71.885 1.00 38.44 308 PRO A C 1
ATOM 2398 O O . PRO A 1 308 ? -10.407 -24.240 -72.255 1.00 38.44 308 PRO A O 1
ATOM 2401 N N . THR A 1 309 ? -11.190 -26.304 -72.725 1.00 45.12 309 THR A N 1
ATOM 2402 C CA . THR A 1 309 ? -11.022 -26.312 -74.193 1.00 45.12 309 THR A CA 1
ATOM 2403 C C . THR A 1 309 ? -12.199 -25.608 -74.897 1.00 45.12 309 THR A C 1
ATOM 2405 O O . THR A 1 309 ? -13.325 -25.727 -74.410 1.00 45.12 309 THR A O 1
ATOM 2408 N N . PRO A 1 310 ? -11.995 -24.894 -76.027 1.00 47.59 310 PRO A N 1
ATOM 2409 C CA . PRO A 1 310 ? -13.046 -24.109 -76.680 1.00 47.59 310 PRO A CA 1
ATOM 2410 C C . PRO A 1 310 ? -13.687 -24.826 -77.885 1.00 47.59 310 PRO A C 1
ATOM 2412 O O . PRO A 1 310 ? -12.992 -25.093 -78.854 1.00 47.59 310 PRO A O 1
ATOM 2415 N N . GLU A 1 311 ? -15.000 -25.084 -77.843 1.00 38.69 311 GLU A N 1
ATOM 2416 C CA . GLU A 1 311 ? -15.905 -25.436 -78.971 1.00 38.69 311 GLU A CA 1
ATOM 2417 C C . GLU A 1 311 ? -17.296 -25.715 -78.343 1.00 38.69 311 GLU A C 1
ATOM 2419 O O . GLU A 1 311 ? -17.357 -26.462 -77.376 1.00 38.69 311 GLU A O 1
ATOM 2424 N N . GLN A 1 312 ? -18.469 -25.170 -78.695 1.00 36.56 312 GLN A N 1
ATOM 2425 C CA . GLN A 1 312 ? -19.056 -24.523 -79.878 1.00 36.56 312 GLN A CA 1
ATOM 2426 C C . GLN A 1 312 ? -20.129 -23.526 -79.358 1.00 36.56 312 GLN A C 1
ATOM 2428 O O . GLN A 1 312 ? -20.903 -23.859 -78.467 1.00 36.56 312 GLN A O 1
ATOM 2433 N N . LEU A 1 313 ? -20.042 -22.224 -79.636 1.00 37.75 313 LEU A N 1
ATOM 2434 C CA . LEU A 1 313 ? -20.735 -21.474 -80.699 1.00 37.75 313 LEU A CA 1
ATOM 2435 C C . LEU A 1 313 ? -22.253 -21.744 -80.872 1.00 37.75 313 LEU A C 1
ATOM 2437 O O . LEU A 1 313 ? -22.637 -22.749 -81.454 1.00 37.75 313 LEU A O 1
ATOM 2441 N N . ASN A 1 314 ? -23.048 -20.725 -80.499 1.00 36.44 314 ASN A N 1
ATOM 2442 C CA . ASN A 1 314 ? -24.387 -20.333 -80.984 1.00 36.44 314 ASN A CA 1
ATOM 2443 C C . ASN A 1 314 ? -25.569 -21.319 -80.869 1.00 36.44 314 ASN A C 1
ATOM 2445 O O . ASN A 1 314 ? -25.523 -22.411 -81.407 1.00 36.44 314 ASN A O 1
ATOM 2449 N N . VAL A 1 315 ? -26.703 -20.859 -80.313 1.00 39.75 315 VAL A N 1
ATOM 2450 C CA . VAL A 1 315 ? -27.889 -20.373 -81.066 1.00 39.75 315 VAL A CA 1
ATOM 2451 C C . VAL A 1 315 ? -28.899 -19.710 -80.092 1.00 39.75 315 VAL A C 1
ATOM 2453 O O . VAL A 1 315 ? -29.139 -20.181 -78.985 1.00 39.75 315 VAL A O 1
ATOM 2456 N N . VAL A 1 316 ? -29.438 -18.571 -80.537 1.00 47.53 316 VAL A N 1
ATOM 2457 C CA . VAL A 1 316 ? -30.442 -17.641 -79.959 1.00 47.53 316 VAL A CA 1
ATOM 2458 C C . VAL A 1 316 ? -31.875 -18.255 -79.983 1.00 47.53 316 VAL A C 1
ATOM 2460 O O . VAL A 1 316 ? -32.101 -19.183 -80.756 1.00 47.53 316 VAL A O 1
ATOM 2463 N N . PRO A 1 317 ? -32.849 -17.808 -79.152 1.00 49.47 317 PRO A N 1
ATOM 2464 C CA . PRO A 1 317 ? -34.022 -18.597 -78.743 1.00 49.47 317 PRO A CA 1
ATOM 2465 C C . PRO A 1 317 ? -35.257 -18.385 -79.642 1.00 49.47 317 PRO A C 1
ATOM 2467 O O . PRO A 1 317 ? -35.292 -17.412 -80.398 1.00 49.47 317 PRO A O 1
ATOM 2470 N N . PRO A 1 318 ? -36.327 -19.198 -79.511 1.00 52.47 318 PRO A N 1
ATOM 2471 C CA . PRO A 1 318 ? -37.632 -18.836 -80.039 1.00 52.47 318 PRO A CA 1
ATOM 2472 C C . PRO A 1 318 ? -38.573 -18.277 -78.959 1.00 52.47 318 PRO A C 1
ATOM 2474 O O . PRO A 1 318 ? -38.746 -18.825 -77.872 1.00 52.47 318 PRO A O 1
ATOM 2477 N N . VAL A 1 319 ? -39.209 -17.173 -79.341 1.00 46.06 319 VAL A N 1
ATOM 2478 C CA . VAL A 1 319 ? -40.466 -16.629 -78.820 1.00 46.06 319 VAL A CA 1
ATOM 2479 C C . VAL A 1 319 ? -41.605 -17.617 -79.105 1.00 46.06 319 VAL A C 1
ATOM 2481 O O . VAL A 1 319 ? -41.642 -18.200 -80.187 1.00 46.06 319 VAL A O 1
ATOM 2484 N N . GLY A 1 320 ? -42.578 -17.749 -78.198 1.00 36.25 320 GLY A N 1
ATOM 2485 C CA . GLY A 1 320 ? -43.826 -18.455 -78.501 1.00 36.25 320 GLY A CA 1
ATOM 2486 C C . GLY A 1 320 ? -44.812 -18.510 -77.338 1.00 36.25 320 GLY A C 1
ATOM 2487 O O . GLY A 1 320 ? -44.660 -19.330 -76.443 1.00 36.25 320 GLY A O 1
ATOM 2488 N N . ASN A 1 321 ? -45.813 -17.628 -77.391 1.00 38.56 321 ASN A N 1
ATOM 2489 C CA . ASN A 1 321 ? -47.014 -17.587 -76.553 1.00 38.56 321 ASN A CA 1
ATOM 2490 C C . ASN A 1 321 ? -47.841 -18.882 -76.615 1.00 38.56 321 ASN A C 1
ATOM 2492 O O . ASN A 1 321 ? -48.087 -19.374 -77.718 1.00 38.56 321 ASN A O 1
ATOM 2496 N N . LEU A 1 322 ? -48.367 -19.310 -75.461 1.00 39.31 322 LEU A N 1
ATOM 2497 C CA . LEU A 1 322 ? -49.792 -19.507 -75.108 1.00 39.31 322 LEU A CA 1
ATOM 2498 C C . LEU A 1 322 ? -49.894 -20.315 -73.809 1.00 39.31 322 LEU A C 1
ATOM 2500 O O . LEU A 1 322 ? -49.223 -21.364 -73.716 1.00 39.31 322 LEU A O 1
#

Secondary structure (DSSP, 8-state):
-HHHHHHHHHHHHHHHHTTSS----THHHHHHHHHHHHHHHHHHHHHHHHHHHSSPPS---------------SEEEEEEEESS--PEEEPSS-S-EEEE---TT-EE-TT-EEEEE--HHHHHHHHHHHHHHHHHHHHHHHHHHHHHTT-S-HHHHHHHHHHHHHHHHHHHHHHHHHHTTEEE-SSSEEEEEE---TT--PPTT-EEEEEEE-SEEEEEEEEEGGGGGG--TT-EEEEEETTTTEEEEEEEEEEEEEEETTTTEEEEEEEEE-TTT---TT-EEEEEGGGGGTTS-S----PPPPPPPP-----PPPP---

Foldseek 3Di:
DVVVVVVVVVVVVVVVVVVPDDDDDPVVVVVVVVVVVVVVVVVVVVVVVVVVVVDDDPDDDPDPPPPPPPPVVLWFKKFKAAPDDFDFDFQQDWAAWADAPADAFDWDFAFDFGTAGDQVVLVVQLVVLVVQLVVLVVLLVVVVVCVVVVNDDPVSNVVSVVSNVVSVVSNVVSVVNNVSRTDGHNGIFGWHHAPDDHRDTGDRPHGGTTTGHQQKIKIKTWAALVCVVLDDAQDWFWKQFPVLRDIFIWGFHDWAPDQDPVVNTTITITMTGRPPVVDDGRTMTITRPCRSVPPDDDDDDDDDDDDDDDDDDDDDDDDDDD

pLDDT: mean 76.75, std 21.08, range [31.22, 98.62]

Mean predicted aligned error: 17.85 Å

Nearest PDB structures (foldseek):
  4l8j-assembly1_A-2  TM=8.692E-01  e=2.685E-16  Bacteroides eggerthii DSM 20697
  1vf7-assembly1_E  TM=7.881E-01  e=5.573E-16  Pseudomonas aeruginosa
  1vf7-assembly1_M  TM=8.117E-01  e=7.385E-15  Pseudomonas aeruginosa
  2v4d-assembly1_E  TM=7.738E-01  e=8.267E-14  Pseudomonas aeruginosa
  4dk1-assembly1_A  TM=7.157E-01  e=9.785E-14  Aggregatibacter actinomycetemcomitans

Sequence (322 aa):
MSELSNILCTLTIAMFSLFAEGPTDSSNIADLQKEIEEATERLRSQIRQSESEIRPKPNQPQAPNEEVHVIIAPYRRTILSNQISTPILSSQVSSTIEKIYKRMGEYFESGELLIKIHDEIFLANLDKAIAAVGRARALLDTRQHLFKDNIISFLDLKEAEASAASAEAEYVLAQTQFEGAFVRAPYTGRVISLAIEEFELPQPGQALIEIEQTDRLLAKILYPSIYYKDLVIGKTITIHVDESDTEVEAQIIRIGGAIDPSSSTIAVDAEIDNRDAGLIPGMTGTTNINSLRLKENNNEKITPPPKPTPEQLNVVPPVGNL

Solvent-accessible surface area (backbone atoms only — not comparable to full-atom values): 18481 Å² total; per-residue (Å²): 116,74,66,63,52,53,54,54,51,51,53,52,52,56,56,52,61,68,72,73,63,82,93,79,66,83,73,55,57,60,56,54,52,50,52,52,51,54,52,51,51,51,52,52,51,53,51,52,55,58,54,63,73,67,58,79,80,83,80,73,83,76,68,78,78,70,73,76,71,72,72,68,64,59,56,40,74,23,42,31,32,49,77,58,78,70,51,66,45,47,33,71,44,72,44,39,26,66,41,70,71,63,55,69,69,37,76,49,49,55,66,37,71,40,36,38,31,56,42,68,69,32,48,55,46,28,54,52,24,50,53,46,29,55,53,28,45,54,50,28,53,52,38,52,54,38,39,74,72,66,73,53,54,73,66,61,40,51,51,30,48,51,47,25,52,52,29,46,52,49,27,54,52,26,45,52,51,36,54,40,26,52,42,52,34,90,51,39,24,34,28,70,43,69,69,62,59,71,68,36,70,50,48,60,68,38,63,37,38,32,37,38,54,38,45,46,33,28,35,45,31,65,39,58,50,90,54,53,88,73,65,52,79,71,43,70,44,54,34,36,29,67,88,74,77,42,78,41,66,26,32,26,71,44,70,52,96,56,70,42,80,91,78,46,24,25,48,33,37,21,42,27,79,26,78,86,68,78,62,57,70,72,43,44,23,33,34,52,63,68,60,74,62,74,86,71,80,88,85,78,85,84,70,83,81,83,84,87,81,92,84,80,86,89,85,84,86,86,89,81,92,132